Protein AF-A0A3D3QZA8-F1 (afdb_monomer)

Structure (mmCIF, N/CA/C/O backbone):
data_AF-A0A3D3QZA8-F1
#
_entry.id   AF-A0A3D3QZA8-F1
#
loop_
_atom_site.group_PDB
_atom_site.id
_atom_site.type_symbol
_atom_site.label_atom_id
_atom_site.label_alt_id
_atom_site.label_comp_id
_atom_site.label_asym_id
_atom_site.label_entity_id
_atom_site.label_seq_id
_atom_site.pdbx_PDB_ins_code
_atom_site.Cartn_x
_atom_site.Cartn_y
_atom_site.Cartn_z
_atom_site.occupancy
_atom_site.B_iso_or_equiv
_atom_site.auth_seq_id
_atom_site.auth_comp_id
_atom_site.auth_asym_id
_atom_site.auth_atom_id
_atom_site.pdbx_PDB_model_num
ATOM 1 N N . GLY A 1 1 ? -3.430 2.213 -14.754 1.00 43.16 1 GLY A N 1
ATOM 2 C CA . GLY A 1 1 ? -4.438 1.146 -14.690 1.00 43.16 1 GLY A CA 1
ATOM 3 C C . GLY A 1 1 ? -5.807 1.777 -14.697 1.00 43.16 1 GLY A C 1
ATOM 4 O O . GLY A 1 1 ? -6.003 2.793 -14.036 1.00 43.16 1 GLY A O 1
ATOM 5 N N . ASN A 1 2 ? -6.729 1.224 -15.477 1.00 38.91 2 ASN A N 1
ATOM 6 C CA . ASN A 1 2 ? -8.139 1.559 -15.337 1.00 38.91 2 ASN A CA 1
ATOM 7 C C . ASN A 1 2 ? -8.641 0.791 -14.113 1.00 38.91 2 ASN A C 1
ATOM 9 O O . ASN A 1 2 ? -8.827 -0.416 -14.206 1.00 38.91 2 ASN A O 1
ATOM 13 N N . ILE A 1 3 ? -8.894 1.465 -12.990 1.00 53.66 3 ILE A N 1
ATOM 14 C CA . ILE A 1 3 ? -9.693 0.882 -11.900 1.00 53.66 3 ILE A CA 1
ATOM 15 C C . ILE A 1 3 ? -11.168 0.841 -12.327 1.00 53.66 3 ILE A C 1
ATOM 17 O O . ILE A 1 3 ? -12.030 1.561 -11.834 1.00 53.66 3 ILE A O 1
ATOM 21 N N . GLY A 1 4 ? -11.455 0.037 -13.346 1.00 41.78 4 GLY A N 1
ATOM 22 C CA . GLY A 1 4 ? -12.808 -0.313 -13.725 1.00 41.78 4 GLY A CA 1
ATOM 23 C C . GLY A 1 4 ? -13.211 -1.527 -12.911 1.00 41.78 4 GLY A C 1
ATOM 24 O O . GLY A 1 4 ? -12.606 -2.581 -13.059 1.00 41.78 4 GLY A O 1
ATOM 25 N N . PHE A 1 5 ? -14.263 -1.375 -12.116 1.00 46.78 5 PHE A N 1
ATOM 26 C CA . PHE A 1 5 ? -15.061 -2.367 -11.378 1.00 46.78 5 PHE A CA 1
ATOM 27 C C . PHE A 1 5 ? -15.537 -3.601 -12.206 1.00 46.78 5 PHE A C 1
ATOM 29 O O . PHE A 1 5 ? -16.468 -4.303 -11.828 1.00 46.78 5 PHE A O 1
ATOM 36 N N . LEU A 1 6 ? -14.922 -3.872 -13.360 1.00 47.19 6 LEU A N 1
ATOM 37 C CA . LEU A 1 6 ? -15.252 -4.891 -14.347 1.00 47.19 6 LEU A CA 1
ATOM 38 C C . LEU A 1 6 ? -14.015 -5.710 -14.757 1.00 47.19 6 LEU A C 1
ATOM 40 O O . LEU A 1 6 ? -13.823 -5.887 -15.950 1.00 47.19 6 LEU A O 1
ATOM 44 N N . GLY A 1 7 ? -13.170 -6.161 -13.818 1.00 56.03 7 GLY A N 1
ATOM 45 C CA . GLY A 1 7 ? -12.212 -7.276 -14.005 1.00 56.03 7 GLY A CA 1
ATOM 46 C C . GLY A 1 7 ? -11.482 -7.362 -15.355 1.00 56.03 7 GLY A C 1
ATOM 47 O O . GLY A 1 7 ? -11.306 -8.457 -15.885 1.00 56.03 7 GLY A O 1
ATOM 48 N N . ASN A 1 8 ? -11.144 -6.220 -15.954 1.00 67.75 8 ASN A N 1
ATOM 49 C CA . ASN A 1 8 ? -10.494 -6.171 -17.252 1.00 67.75 8 ASN A CA 1
ATOM 50 C C . ASN A 1 8 ? -8.995 -6.126 -16.998 1.00 67.75 8 ASN A C 1
ATOM 52 O O . ASN A 1 8 ? -8.568 -5.355 -16.136 1.00 67.75 8 ASN A O 1
ATOM 56 N N . PRO A 1 9 ? -8.203 -6.888 -17.763 1.00 78.62 9 PRO A N 1
ATOM 57 C CA . PRO A 1 9 ? -6.770 -6.882 -17.569 1.00 78.62 9 PRO A CA 1
ATOM 58 C C . PRO A 1 9 ? -6.195 -5.496 -17.831 1.00 78.62 9 PRO A C 1
ATOM 60 O O . PRO A 1 9 ? -6.651 -4.772 -18.723 1.00 78.62 9 PRO A O 1
ATOM 63 N N . ASP A 1 10 ? -5.164 -5.144 -17.069 1.00 83.12 10 ASP A N 1
ATOM 64 C CA . ASP A 1 10 ? -4.445 -3.882 -17.229 1.00 83.12 10 ASP A CA 1
ATOM 65 C C . ASP A 1 10 ? -3.757 -3.794 -18.595 1.00 83.12 10 ASP A C 1
ATOM 67 O O . ASP A 1 10 ? -3.536 -2.700 -19.119 1.00 83.12 10 ASP A O 1
ATOM 71 N N . LEU A 1 11 ? -3.405 -4.952 -19.156 1.00 87.25 11 LEU A N 1
ATOM 72 C CA . LEU A 1 11 ? -2.545 -5.118 -20.318 1.00 87.25 11 LEU A CA 1
ATOM 73 C C 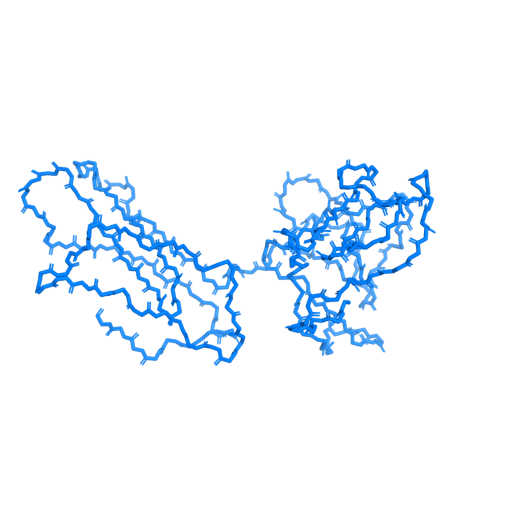. LEU A 1 11 ? -3.079 -6.224 -21.243 1.00 87.25 11 LEU A C 1
ATOM 75 O O . LEU A 1 11 ? -3.904 -7.049 -20.859 1.00 87.25 11 LEU A O 1
ATOM 79 N N . GLY A 1 12 ? -2.567 -6.285 -22.472 1.00 87.56 12 GLY A N 1
ATOM 80 C CA . GLY A 1 12 ? -2.856 -7.372 -23.406 1.00 87.56 12 GLY A CA 1
ATOM 81 C C . GLY A 1 12 ? -1.693 -7.621 -24.361 1.00 87.56 12 GLY A C 1
ATOM 82 O O . GLY A 1 12 ? -0.911 -6.714 -24.637 1.00 87.56 12 GLY A O 1
ATOM 83 N N . GLY A 1 13 ? -1.607 -8.843 -24.893 1.00 90.00 13 GLY A N 1
ATOM 84 C CA . GLY A 1 13 ? -0.574 -9.250 -25.849 1.00 90.00 13 GLY A CA 1
ATOM 85 C C . GLY A 1 13 ? 0.623 -9.964 -25.218 1.00 90.00 13 GLY A C 1
ATOM 86 O O . GLY A 1 13 ? 0.591 -10.362 -24.054 1.00 90.00 13 GLY A O 1
ATOM 87 N N . ASP A 1 14 ? 1.670 -10.139 -26.023 1.00 92.38 14 ASP A N 1
ATOM 88 C CA . ASP A 1 14 ? 2.874 -10.877 -25.644 1.00 92.38 14 ASP A CA 1
ATOM 89 C C . ASP A 1 14 ? 4.026 -9.919 -25.338 1.00 92.38 14 ASP A C 1
ATOM 91 O O . ASP A 1 14 ? 4.392 -9.069 -26.155 1.00 92.38 14 ASP A O 1
ATOM 95 N N . TYR A 1 15 ? 4.622 -10.093 -24.163 1.00 93.56 15 TYR A N 1
ATOM 96 C CA . TYR A 1 15 ? 5.793 -9.358 -23.703 1.00 93.56 15 TYR A CA 1
ATOM 97 C C . TYR A 1 15 ? 7.026 -10.268 -23.709 1.00 93.56 15 TYR A C 1
ATOM 99 O O . TYR A 1 15 ? 6.936 -11.493 -23.796 1.00 93.56 15 TYR A O 1
ATOM 107 N N . VAL A 1 16 ? 8.216 -9.675 -23.628 1.00 92.62 16 VAL A N 1
ATOM 108 C CA . VAL A 1 16 ? 9.477 -10.425 -23.647 1.00 92.62 16 VAL A CA 1
ATOM 109 C C . VAL A 1 16 ? 10.044 -10.488 -22.236 1.00 92.62 16 VAL A C 1
ATOM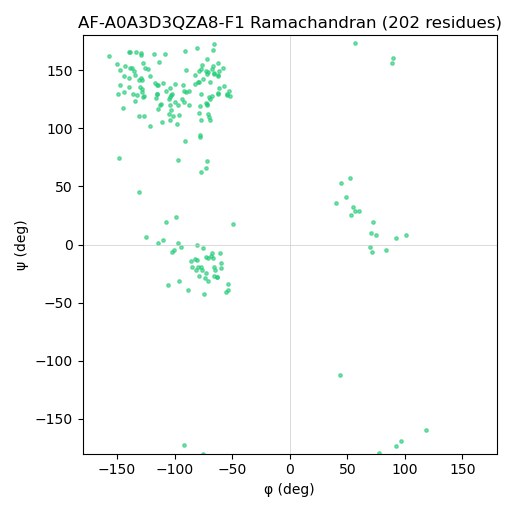 111 O O . VAL A 1 16 ? 10.606 -9.512 -21.747 1.00 92.62 16 VAL A O 1
ATOM 114 N N . THR A 1 17 ? 9.973 -11.665 -21.611 1.00 89.75 17 THR A N 1
ATOM 115 C CA . THR A 1 17 ? 10.407 -11.876 -20.217 1.00 89.75 17 THR A CA 1
ATOM 116 C C . THR A 1 17 ? 11.831 -11.409 -19.952 1.00 89.75 17 THR A C 1
ATOM 118 O O . THR A 1 17 ? 12.095 -10.810 -18.916 1.00 89.75 17 THR A O 1
ATOM 121 N N . LEU A 1 18 ? 12.748 -11.625 -20.901 1.00 90.00 18 LEU A N 1
ATOM 122 C CA . LEU A 1 18 ? 14.155 -11.247 -20.747 1.00 90.00 18 LEU A CA 1
ATOM 123 C C . LEU A 1 18 ? 14.372 -9.729 -20.637 1.00 90.00 18 LEU A C 1
ATOM 125 O O . LEU A 1 18 ? 15.405 -9.302 -20.135 1.00 90.00 18 LEU A O 1
ATOM 129 N N . THR A 1 19 ? 13.428 -8.922 -21.122 1.00 89.62 19 THR A N 1
ATOM 130 C CA . THR A 1 19 ? 13.521 -7.455 -21.130 1.00 89.62 19 THR A CA 1
ATOM 131 C C . THR A 1 19 ? 12.488 -6.780 -20.232 1.00 89.62 19 THR A C 1
ATOM 133 O O . THR A 1 19 ? 12.444 -5.555 -20.174 1.00 89.62 19 THR A O 1
ATOM 136 N N . SER A 1 20 ? 11.658 -7.558 -19.542 1.00 91.88 20 SER A N 1
ATOM 137 C CA . SER A 1 20 ? 10.647 -7.049 -18.624 1.00 91.88 20 SER A CA 1
ATOM 138 C C . SER A 1 20 ? 11.176 -7.066 -17.197 1.00 91.88 20 SER A C 1
ATOM 140 O O . SER A 1 20 ? 11.349 -8.140 -16.617 1.00 91.88 20 SER A O 1
ATOM 142 N N . PHE A 1 21 ? 11.406 -5.880 -16.638 1.00 93.69 21 PHE A N 1
ATOM 143 C CA . PHE A 1 21 ? 11.947 -5.679 -15.295 1.00 93.69 21 PHE A CA 1
ATOM 144 C C . PHE A 1 21 ? 11.066 -4.724 -14.498 1.00 93.69 21 PHE A C 1
ATOM 146 O O . PHE A 1 21 ? 10.591 -3.738 -15.064 1.00 93.69 21 PHE A O 1
ATOM 153 N N . ASN A 1 22 ? 10.889 -5.013 -13.206 1.00 95.31 22 ASN A N 1
ATOM 154 C CA . ASN A 1 22 ? 10.295 -4.103 -12.221 1.00 95.31 22 ASN A CA 1
ATOM 155 C C . ASN A 1 22 ? 8.964 -3.470 -12.674 1.00 95.31 22 ASN A C 1
ATOM 157 O O . ASN A 1 22 ? 8.722 -2.279 -12.487 1.00 95.31 22 ASN A O 1
ATOM 161 N N . ASN A 1 23 ? 8.105 -4.271 -13.313 1.00 94.88 23 ASN A N 1
ATOM 162 C CA . ASN A 1 23 ? 6.749 -3.865 -13.670 1.00 94.88 23 ASN A CA 1
ATOM 163 C C . ASN A 1 23 ? 5.807 -4.164 -12.506 1.00 94.88 23 ASN A C 1
ATOM 165 O O . ASN A 1 23 ? 5.804 -5.290 -12.017 1.00 94.88 23 ASN A O 1
ATOM 169 N N . LEU A 1 24 ? 4.973 -3.195 -12.131 1.00 95.75 24 LEU A N 1
ATOM 170 C CA . LEU A 1 24 ? 3.859 -3.390 -11.206 1.00 95.75 24 LEU A CA 1
ATOM 171 C C . LEU A 1 24 ? 2.549 -3.400 -11.998 1.00 95.75 24 LEU A C 1
ATOM 173 O O . LEU A 1 24 ? 2.162 -2.383 -12.578 1.00 95.75 24 LEU A O 1
ATOM 177 N N . VAL A 1 25 ? 1.890 -4.556 -12.046 1.00 94.25 25 VAL A N 1
ATOM 178 C CA . VAL A 1 25 ? 0.652 -4.778 -12.808 1.00 94.25 25 VAL A CA 1
ATOM 179 C C . VAL A 1 25 ? -0.397 -5.356 -11.871 1.00 94.25 25 VAL A C 1
ATOM 181 O O . VAL A 1 25 ? -0.134 -6.351 -11.197 1.00 94.25 25 VAL A O 1
ATOM 184 N N . GLY A 1 26 ? -1.577 -4.741 -11.826 1.00 92.25 26 GLY A N 1
ATOM 185 C CA . GLY A 1 26 ? -2.657 -5.164 -10.943 1.00 92.25 26 GLY A CA 1
ATOM 186 C C . GLY A 1 26 ? -3.336 -6.440 -11.420 1.00 92.25 26 GLY A C 1
ATOM 187 O O . GLY A 1 26 ? -3.569 -7.340 -10.617 1.00 92.25 26 GLY A O 1
ATOM 188 N N . ASP A 1 27 ? -3.591 -6.559 -12.723 1.00 91.50 27 ASP A N 1
ATOM 189 C CA . ASP A 1 27 ? -4.066 -7.793 -13.355 1.00 91.50 27 ASP A CA 1
ATOM 190 C C . ASP A 1 27 ? -3.482 -7.976 -14.762 1.00 91.50 27 ASP A C 1
ATOM 192 O O . ASP A 1 27 ? -3.746 -7.197 -15.681 1.00 91.50 27 ASP A O 1
ATOM 196 N N . ILE A 1 28 ? -2.709 -9.046 -14.950 1.00 91.75 28 ILE A N 1
ATOM 197 C CA . ILE A 1 28 ? -2.142 -9.421 -16.252 1.00 91.75 28 ILE A CA 1
ATOM 198 C C . ILE A 1 28 ? -3.182 -9.992 -17.240 1.00 91.75 28 ILE A C 1
ATOM 200 O O . ILE A 1 28 ? -2.975 -9.953 -18.456 1.00 91.75 28 ILE A O 1
ATOM 204 N N . GLY A 1 29 ? -4.288 -10.552 -16.742 1.00 90.81 29 GLY A N 1
ATOM 205 C CA . GLY A 1 29 ? -5.247 -11.370 -17.491 1.00 90.81 29 GLY A CA 1
ATOM 206 C C . GLY A 1 29 ? -4.601 -12.386 -18.428 1.00 90.81 29 GLY A C 1
ATOM 207 O O . GLY A 1 29 ? -4.014 -13.366 -17.985 1.00 90.81 29 GLY A O 1
ATOM 208 N N . ALA A 1 30 ? -4.770 -12.178 -19.737 1.00 90.12 30 ALA A N 1
ATOM 209 C CA . ALA A 1 30 ? -4.282 -13.089 -20.775 1.00 90.12 30 ALA A CA 1
ATOM 210 C C . ALA A 1 30 ? -2.931 -12.674 -21.382 1.00 90.12 30 ALA A C 1
ATOM 212 O O . ALA A 1 30 ? -2.464 -13.337 -22.311 1.00 90.12 30 ALA A O 1
ATOM 213 N N . ALA A 1 31 ? -2.324 -11.577 -20.918 1.00 92.56 31 ALA A N 1
ATOM 214 C CA . ALA A 1 31 ? -1.007 -11.184 -21.397 1.00 92.56 31 ALA A CA 1
ATOM 215 C C . ALA A 1 31 ? 0.058 -12.211 -20.980 1.00 92.56 31 ALA A C 1
ATOM 217 O O . ALA A 1 31 ? -0.036 -12.841 -19.926 1.00 92.56 31 ALA A O 1
ATOM 218 N N . THR A 1 32 ? 1.081 -12.388 -21.815 1.00 91.75 32 THR A N 1
ATOM 219 C CA . THR A 1 32 ? 2.168 -13.344 -21.561 1.00 91.75 32 THR A CA 1
ATOM 220 C C . THR A 1 32 ? 3.515 -12.644 -21.441 1.00 91.75 32 THR A C 1
ATOM 222 O O . THR A 1 32 ? 3.669 -11.485 -21.815 1.00 91.75 32 THR A O 1
ATOM 225 N N . GLY A 1 33 ? 4.515 -13.338 -20.900 1.00 91.62 33 GLY A N 1
ATOM 226 C CA . GLY A 1 33 ? 5.890 -12.837 -20.852 1.00 91.62 33 GLY A CA 1
ATOM 227 C C . GLY A 1 33 ? 6.217 -11.908 -19.681 1.00 91.62 33 GLY A C 1
ATOM 228 O O . GLY A 1 33 ? 7.389 -11.598 -19.482 1.00 91.62 33 GLY A O 1
ATOM 229 N N . LEU A 1 34 ? 5.233 -11.540 -18.862 1.00 94.06 34 LEU A N 1
ATOM 230 C CA . LEU A 1 34 ? 5.424 -10.969 -17.529 1.00 94.06 34 LEU A CA 1
ATOM 231 C C . LEU A 1 34 ? 5.143 -12.068 -16.502 1.00 94.06 34 LEU A C 1
ATOM 233 O O . LEU A 1 34 ? 4.131 -12.759 -16.589 1.00 94.06 34 LEU A O 1
ATOM 237 N N . THR A 1 35 ? 6.056 -12.287 -15.563 1.00 93.31 35 THR A N 1
ATOM 238 C CA . THR A 1 35 ? 5.913 -13.334 -14.545 1.00 93.31 35 THR A CA 1
ATOM 239 C C . THR A 1 35 ? 6.233 -12.743 -13.189 1.00 93.31 35 THR A C 1
ATOM 241 O O 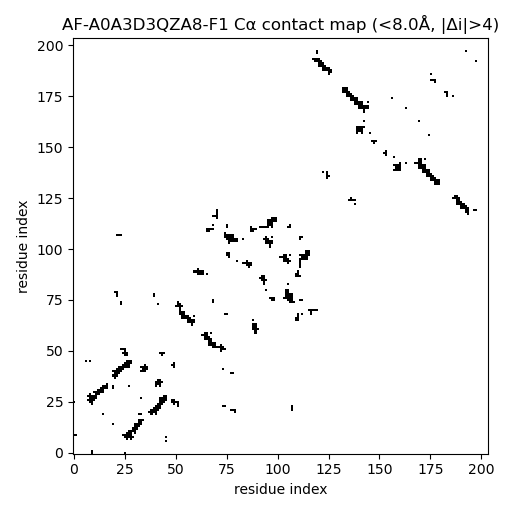. THR A 1 35 ? 7.279 -12.114 -13.033 1.00 93.31 35 THR A O 1
ATOM 244 N N . ASP A 1 36 ? 5.329 -12.947 -12.236 1.00 95.12 36 ASP A N 1
ATOM 245 C CA . ASP A 1 36 ? 5.490 -12.480 -10.863 1.00 95.12 36 ASP A CA 1
ATOM 246 C C . ASP A 1 36 ? 6.779 -13.026 -10.227 1.00 95.12 36 ASP A C 1
ATOM 248 O O . ASP A 1 36 ? 7.147 -14.187 -10.434 1.00 95.12 36 ASP A O 1
ATOM 252 N N . GLY A 1 37 ? 7.509 -12.168 -9.514 1.00 94.50 37 GLY A N 1
ATOM 253 C CA . GLY A 1 37 ? 8.783 -12.490 -8.864 1.00 94.50 37 GLY A CA 1
ATOM 254 C C . GLY A 1 37 ? 9.977 -12.685 -9.810 1.00 94.50 37 GLY A C 1
ATOM 255 O O . GLY A 1 37 ? 11.116 -12.802 -9.354 1.00 94.50 37 GLY A O 1
ATOM 256 N N . VAL A 1 38 ? 9.772 -12.691 -11.129 1.00 95.31 38 VAL A N 1
ATOM 257 C CA . VAL A 1 38 ? 10.861 -12.758 -12.112 1.00 95.31 38 VAL A CA 1
ATOM 258 C C . VAL A 1 38 ? 11.299 -11.342 -12.456 1.00 95.31 38 VAL A C 1
ATOM 260 O O . VAL A 1 38 ? 10.460 -10.510 -12.786 1.00 95.31 38 VAL A O 1
ATOM 263 N N . ASN A 1 39 ? 12.608 -11.061 -12.430 1.00 94.06 39 ASN A N 1
ATOM 264 C CA . ASN A 1 39 ? 13.172 -9.754 -12.806 1.00 94.06 39 ASN A CA 1
ATOM 265 C C . ASN A 1 39 ? 12.605 -8.563 -12.000 1.00 94.06 39 ASN A C 1
ATOM 267 O O . ASN A 1 39 ? 12.509 -7.450 -12.514 1.00 94.06 39 ASN A O 1
ATOM 271 N N . GLY A 1 40 ? 12.187 -8.803 -10.753 1.00 93.94 40 GLY A N 1
ATOM 272 C CA . GLY A 1 40 ? 11.562 -7.782 -9.907 1.00 93.94 40 GLY A CA 1
ATOM 273 C C . GLY A 1 40 ? 10.151 -7.378 -10.344 1.00 93.94 40 GLY A C 1
ATOM 274 O O . GLY A 1 40 ? 9.627 -6.395 -9.841 1.00 93.94 40 GLY A O 1
ATOM 275 N N . ASN A 1 41 ? 9.532 -8.095 -11.288 1.00 96.31 41 ASN A N 1
ATOM 276 C CA . ASN A 1 41 ? 8.141 -7.849 -11.653 1.00 96.31 41 ASN A CA 1
ATOM 277 C C . ASN A 1 41 ? 7.205 -8.265 -10.511 1.00 96.31 41 ASN A C 1
ATOM 279 O O . ASN A 1 41 ? 7.397 -9.317 -9.902 1.00 96.31 41 ASN A O 1
ATOM 283 N N . ILE A 1 42 ? 6.177 -7.455 -10.291 1.00 97.00 42 ILE A N 1
ATOM 284 C CA . ILE A 1 42 ? 5.132 -7.626 -9.286 1.00 97.00 42 ILE A CA 1
ATOM 285 C C . ILE A 1 42 ? 3.809 -7.682 -10.047 1.00 97.00 42 ILE A C 1
ATOM 287 O O . ILE A 1 42 ? 3.326 -6.666 -10.556 1.00 97.00 42 ILE A O 1
ATOM 291 N N . ILE A 1 43 ? 3.271 -8.886 -10.218 1.00 95.56 43 ILE A N 1
ATOM 292 C CA . ILE A 1 43 ? 2.222 -9.160 -11.203 1.00 95.56 43 ILE A CA 1
ATOM 293 C C . ILE A 1 43 ? 1.030 -9.838 -10.533 1.00 95.56 43 ILE A C 1
ATOM 295 O O . ILE A 1 43 ? 1.087 -11.009 -10.162 1.00 95.56 43 ILE A O 1
ATOM 299 N N . GLY A 1 44 ? -0.077 -9.106 -10.441 1.00 93.19 44 GLY A N 1
ATOM 300 C CA . GLY A 1 44 ? -1.357 -9.642 -10.008 1.00 93.19 44 GLY A CA 1
ATOM 301 C C . GLY A 1 44 ? -2.096 -10.388 -11.118 1.00 93.19 44 GLY A C 1
ATOM 302 O O . GLY A 1 44 ? -1.742 -10.353 -12.302 1.00 93.19 44 GLY A O 1
ATOM 303 N N . THR A 1 45 ? -3.155 -11.083 -10.719 1.00 91.38 45 THR A N 1
ATOM 304 C CA . THR A 1 45 ? -4.019 -11.863 -11.615 1.00 91.38 45 THR A CA 1
ATOM 305 C C . THR A 1 45 ? -5.481 -11.578 -11.316 1.00 91.38 45 THR A C 1
ATOM 307 O O . THR A 1 45 ? -5.807 -11.120 -10.229 1.00 91.38 45 THR A O 1
ATOM 310 N N . LEU A 1 46 ? -6.389 -11.971 -12.205 1.00 87.38 46 LEU A N 1
ATOM 311 C CA . LEU A 1 46 ? -7.826 -11.860 -11.945 1.00 87.38 46 LEU A CA 1
ATOM 312 C C . LEU A 1 46 ? -8.273 -12.514 -10.620 1.00 87.38 46 LEU A C 1
ATOM 314 O O . LEU A 1 46 ? -9.203 -12.034 -9.978 1.00 87.38 46 LEU A O 1
ATOM 318 N N . ALA A 1 47 ? -7.633 -13.615 -10.208 1.00 88.69 47 ALA A N 1
ATOM 319 C CA . ALA A 1 47 ? -7.965 -14.315 -8.963 1.00 88.69 47 ALA A CA 1
ATOM 320 C C . ALA A 1 47 ? -7.341 -13.670 -7.712 1.00 88.69 47 ALA A C 1
ATOM 322 O O . ALA A 1 47 ? -7.819 -13.899 -6.604 1.00 88.69 47 ALA A O 1
ATOM 323 N N . ALA A 1 48 ? -6.271 -12.898 -7.891 1.00 88.69 48 ALA A N 1
ATOM 324 C CA . ALA A 1 48 ? -5.538 -12.212 -6.837 1.00 88.69 48 ALA A CA 1
ATOM 325 C C . ALA A 1 48 ? -4.959 -10.908 -7.413 1.00 88.69 48 ALA A C 1
ATOM 327 O O . ALA A 1 48 ? -3.770 -10.865 -7.756 1.00 88.69 48 ALA A O 1
ATOM 328 N N . PRO A 1 49 ? -5.804 -9.885 -7.631 1.00 88.75 49 PRO A N 1
ATOM 329 C CA . PRO A 1 49 ? -5.350 -8.636 -8.214 1.00 88.75 49 PRO A CA 1
ATOM 330 C C . PRO A 1 49 ? -4.496 -7.871 -7.205 1.00 88.75 49 PRO A C 1
ATOM 332 O O . PRO A 1 49 ? -4.725 -7.939 -5.997 1.00 88.75 49 PRO A O 1
ATOM 335 N N . ILE A 1 50 ? -3.522 -7.121 -7.707 1.00 89.19 50 ILE A N 1
ATOM 336 C CA . ILE A 1 50 ? -2.683 -6.249 -6.888 1.00 89.19 50 ILE A CA 1
ATOM 337 C C . ILE A 1 50 ? -3.197 -4.814 -7.001 1.00 89.19 50 ILE A C 1
ATOM 339 O O . ILE A 1 50 ? -3.240 -4.239 -8.086 1.00 89.19 50 ILE A O 1
ATOM 343 N N . ASP A 1 51 ? -3.546 -4.206 -5.870 1.00 86.38 51 ASP A N 1
ATOM 344 C CA . ASP A 1 51 ? -3.702 -2.756 -5.803 1.00 86.38 51 ASP A CA 1
ATOM 345 C C . ASP A 1 51 ? -2.304 -2.117 -5.719 1.00 86.38 51 ASP A C 1
ATOM 347 O O . ASP A 1 51 ? -1.570 -2.383 -4.759 1.00 86.38 51 ASP A O 1
ATOM 351 N N . PRO A 1 52 ? -1.899 -1.271 -6.686 1.00 89.50 52 PRO A N 1
ATOM 352 C CA . PRO A 1 52 ? -0.631 -0.558 -6.602 1.00 89.50 52 PRO A CA 1
ATOM 353 C C . PRO A 1 52 ? -0.610 0.495 -5.478 1.00 89.50 52 PRO A C 1
ATOM 355 O O . PRO A 1 52 ? 0.450 1.061 -5.209 1.00 89.50 52 PRO A O 1
ATOM 358 N N . LYS A 1 53 ? -1.747 0.755 -4.811 1.00 87.75 53 LYS A N 1
ATOM 359 C CA . LYS A 1 53 ? -1.919 1.705 -3.701 1.00 87.75 53 LYS A CA 1
ATOM 360 C C . LYS A 1 53 ? -1.392 3.084 -4.069 1.00 87.75 53 LYS A C 1
ATOM 362 O O . LYS A 1 53 ? -0.499 3.642 -3.432 1.00 87.75 53 LYS A O 1
ATOM 367 N N . LEU A 1 54 ? -1.951 3.610 -5.151 1.00 88.38 54 LEU A N 1
ATOM 368 C CA . LEU A 1 54 ? -1.648 4.934 -5.667 1.00 88.38 54 LEU A CA 1
ATOM 369 C C . LEU A 1 54 ? -2.726 5.924 -5.228 1.00 88.38 54 LEU A C 1
ATOM 371 O O . LEU A 1 54 ? -3.918 5.625 -5.287 1.00 88.38 54 LEU A O 1
ATOM 375 N N . GLY A 1 55 ? -2.312 7.124 -4.833 1.00 83.25 55 GLY A N 1
ATOM 376 C CA . GLY A 1 55 ? -3.224 8.238 -4.607 1.00 83.25 55 GLY A CA 1
ATOM 377 C C . GLY A 1 55 ? -3.871 8.705 -5.911 1.00 83.25 55 GLY A C 1
ATOM 378 O O . GLY A 1 55 ? -3.430 8.364 -7.011 1.00 83.25 55 GLY A O 1
ATOM 379 N N . ILE A 1 56 ? -4.912 9.528 -5.807 1.00 82.94 56 ILE A N 1
ATOM 380 C CA . ILE A 1 56 ? -5.545 10.154 -6.974 1.00 82.94 56 ILE A CA 1
ATOM 381 C C . ILE A 1 56 ? -4.570 11.072 -7.735 1.00 82.94 56 ILE A C 1
ATOM 383 O O . ILE A 1 56 ? -3.593 11.573 -7.178 1.00 82.94 56 ILE A O 1
ATOM 387 N N . LEU A 1 57 ? -4.841 11.302 -9.025 1.00 87.50 57 LEU A N 1
ATOM 388 C CA . LEU A 1 57 ? -4.010 12.160 -9.872 1.00 87.50 57 LEU A CA 1
ATOM 389 C C . LEU A 1 57 ? -4.149 13.631 -9.449 1.00 87.50 57 LEU A C 1
ATOM 391 O O . LEU A 1 57 ? -5.164 14.278 -9.734 1.00 87.50 57 LEU A O 1
ATOM 395 N N . LEU A 1 58 ? -3.112 14.177 -8.821 1.00 86.69 58 LEU A N 1
ATOM 396 C CA . LEU A 1 58 ? -3.108 15.523 -8.248 1.00 86.69 58 LEU A CA 1
ATOM 397 C C . LEU A 1 58 ? -1.906 16.342 -8.709 1.00 86.69 58 LEU A C 1
ATOM 399 O O . LEU A 1 58 ? -0.943 15.825 -9.271 1.00 86.69 58 LEU A O 1
ATOM 403 N N . ASP A 1 59 ? -1.994 17.651 -8.490 1.00 90.06 59 ASP A N 1
ATOM 404 C CA . ASP A 1 59 ? -0.837 18.536 -8.583 1.00 90.06 59 ASP A CA 1
ATOM 405 C C . ASP A 1 59 ? -0.004 18.385 -7.302 1.00 90.06 59 ASP A C 1
ATOM 407 O O . ASP A 1 59 ? -0.288 19.021 -6.289 1.00 90.06 59 ASP A O 1
ATOM 411 N N . ASN A 1 60 ? 0.975 17.479 -7.337 1.00 86.00 60 ASN A N 1
ATOM 412 C CA . ASN A 1 60 ? 1.883 17.203 -6.220 1.00 86.00 60 ASN A CA 1
ATOM 413 C C . ASN A 1 60 ? 3.228 17.932 -6.388 1.00 86.00 60 ASN A C 1
ATOM 415 O O . ASN A 1 60 ? 4.242 17.484 -5.854 1.00 86.00 60 ASN A O 1
ATOM 419 N N . GLY A 1 61 ? 3.248 19.020 -7.163 1.00 86.38 61 GLY A N 1
ATOM 420 C CA . GLY A 1 61 ? 4.470 19.686 -7.599 1.00 86.38 61 GLY A CA 1
ATOM 421 C C . GLY A 1 61 ? 5.011 19.130 -8.920 1.00 86.38 61 GLY A C 1
ATOM 422 O O . GLY A 1 61 ? 4.671 18.029 -9.348 1.00 86.38 61 GLY A O 1
ATOM 423 N N . GLY A 1 62 ? 5.853 19.921 -9.587 1.00 91.69 62 GLY A N 1
ATOM 424 C CA . GLY A 1 62 ? 6.418 19.588 -10.895 1.00 91.69 62 GLY A CA 1
ATOM 425 C C . GLY A 1 62 ? 5.611 20.103 -12.098 1.00 91.69 62 GLY A C 1
ATOM 426 O O . GLY A 1 62 ? 4.667 20.877 -11.955 1.00 91.69 62 GLY A O 1
ATOM 427 N N . PRO A 1 63 ? 6.005 19.716 -13.325 1.00 95.12 63 PRO A N 1
ATOM 428 C CA . PRO A 1 63 ? 5.401 20.196 -14.566 1.00 95.12 63 PRO A CA 1
ATOM 429 C C . PRO A 1 63 ? 4.110 19.452 -14.955 1.00 95.12 63 PRO A C 1
ATOM 431 O O . PRO A 1 63 ? 3.405 19.897 -15.863 1.00 95.12 63 PRO A O 1
ATOM 434 N N . THR A 1 64 ? 3.803 18.317 -14.317 1.00 94.81 64 THR A N 1
ATOM 435 C CA . THR A 1 64 ? 2.623 17.485 -14.598 1.00 94.81 64 THR A CA 1
ATOM 436 C C . THR A 1 64 ? 2.056 16.889 -13.316 1.00 94.81 64 THR A C 1
ATOM 438 O O . THR A 1 64 ? 2.794 16.640 -12.369 1.00 94.81 64 THR A O 1
ATOM 441 N N . LYS A 1 65 ? 0.752 16.589 -13.312 1.00 93.50 65 LYS A N 1
ATOM 442 C CA . LYS A 1 65 ? 0.119 15.858 -12.208 1.00 93.50 65 LYS A CA 1
ATOM 443 C C . LYS A 1 65 ? 0.712 14.455 -12.056 1.00 93.50 65 LYS A C 1
ATOM 445 O O . LYS A 1 65 ? 1.004 13.811 -13.063 1.00 93.50 65 LYS A O 1
ATOM 450 N N . THR A 1 66 ? 0.798 13.970 -10.822 1.00 94.62 66 THR A N 1
ATOM 451 C CA . THR A 1 66 ? 1.319 12.638 -10.480 1.00 94.62 66 THR A CA 1
ATOM 452 C C . THR A 1 66 ? 0.364 11.872 -9.568 1.00 94.62 66 THR A C 1
ATOM 454 O O . THR A 1 66 ? -0.542 12.445 -8.959 1.00 94.62 66 THR A O 1
ATOM 457 N N . HIS A 1 67 ? 0.573 10.560 -9.484 1.00 90.50 67 HIS A N 1
ATOM 458 C CA . HIS A 1 67 ? -0.009 9.708 -8.455 1.00 90.50 67 HIS A CA 1
ATOM 459 C C . HIS A 1 67 ? 1.025 9.513 -7.341 1.00 90.50 67 HIS A C 1
ATOM 461 O O . HIS A 1 67 ? 2.109 9.000 -7.613 1.00 90.50 67 HIS A O 1
ATOM 467 N N . SER A 1 68 ? 0.709 9.923 -6.112 1.00 90.62 68 SER A N 1
ATOM 468 C CA . SER A 1 68 ? 1.574 9.661 -4.951 1.00 90.62 68 SER A CA 1
ATOM 469 C C . SER A 1 68 ? 1.510 8.187 -4.548 1.00 90.62 68 SER A C 1
ATOM 471 O O . SER A 1 68 ? 0.460 7.560 -4.694 1.00 90.62 68 SER A O 1
ATOM 473 N N . LEU A 1 69 ? 2.597 7.644 -3.999 1.00 92.19 69 LEU A N 1
ATOM 474 C CA . LEU A 1 69 ? 2.587 6.310 -3.394 1.00 92.19 69 LEU A CA 1
ATOM 475 C C . LEU A 1 69 ? 1.924 6.378 -2.014 1.00 92.19 69 LEU A C 1
ATOM 477 O O . LEU A 1 69 ? 2.262 7.240 -1.201 1.00 92.19 69 LEU A O 1
ATOM 481 N N . LEU A 1 70 ? 0.952 5.503 -1.759 1.00 87.31 70 LEU A N 1
ATOM 482 C CA . LEU A 1 70 ? 0.296 5.391 -0.456 1.00 87.31 70 LEU A CA 1
ATOM 483 C C . LEU A 1 70 ? 1.017 4.372 0.431 1.00 87.31 70 LEU A C 1
ATOM 485 O O . LEU A 1 70 ? 1.827 3.566 -0.029 1.00 87.31 70 LEU A O 1
ATOM 489 N N . PHE A 1 71 ? 0.686 4.395 1.724 1.00 85.38 71 PHE A N 1
ATOM 490 C CA . PHE A 1 71 ? 1.263 3.488 2.711 1.00 85.38 71 PHE A CA 1
ATOM 491 C C . PHE A 1 71 ? 1.099 2.018 2.295 1.00 85.38 71 PHE A C 1
ATOM 493 O O . PHE A 1 71 ? -0.000 1.557 1.975 1.00 85.38 71 PHE A O 1
ATOM 500 N N . GLY A 1 72 ? 2.208 1.275 2.320 1.00 87.12 72 GLY A N 1
ATOM 501 C CA . GLY A 1 72 ? 2.252 -0.140 1.959 1.00 87.12 72 GLY A CA 1
ATOM 502 C C . GLY A 1 72 ? 2.099 -0.426 0.463 1.00 87.12 72 GLY A C 1
ATOM 503 O O . GLY A 1 72 ? 1.713 -1.549 0.123 1.00 87.12 72 GLY A O 1
ATOM 504 N N . SER A 1 73 ? 2.327 0.562 -0.412 1.00 93.12 73 SER A N 1
ATOM 505 C CA . SER A 1 73 ? 2.453 0.350 -1.858 1.00 93.12 73 SER A CA 1
ATOM 506 C C . SER A 1 73 ? 3.641 -0.557 -2.173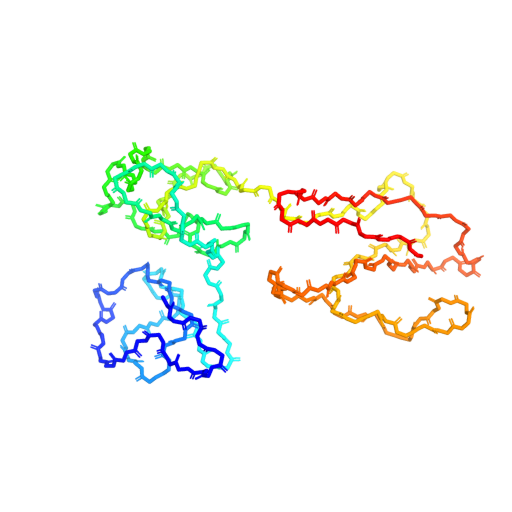 1.00 93.12 73 SER A C 1
ATOM 508 O O . SER A 1 73 ? 4.738 -0.355 -1.666 1.00 93.12 73 SER A O 1
ATOM 510 N N . GLN A 1 74 ? 3.424 -1.533 -3.056 1.00 94.62 74 GLN A N 1
ATOM 511 C CA . GLN A 1 74 ? 4.480 -2.420 -3.557 1.00 94.62 74 GLN A CA 1
ATOM 512 C C . GLN A 1 74 ? 5.406 -1.739 -4.579 1.00 94.62 74 GLN A C 1
ATOM 514 O O . GLN A 1 74 ? 6.339 -2.363 -5.066 1.00 94.62 74 GLN A O 1
ATOM 519 N N . ALA A 1 75 ? 5.138 -0.480 -4.941 1.00 96.56 75 ALA A N 1
ATOM 520 C CA . ALA A 1 75 ? 6.025 0.303 -5.793 1.00 96.56 75 ALA A CA 1
ATOM 521 C C . ALA A 1 75 ? 7.223 0.891 -5.030 1.00 96.56 75 ALA A C 1
ATOM 523 O O . ALA A 1 75 ? 8.196 1.268 -5.683 1.00 96.56 75 ALA A O 1
ATOM 524 N N . ILE A 1 76 ? 7.130 0.975 -3.696 1.00 96.00 76 ILE A N 1
ATOM 525 C CA . ILE A 1 76 ? 8.151 1.572 -2.828 1.00 96.00 76 ILE A CA 1
ATOM 526 C C . ILE A 1 76 ? 9.409 0.696 -2.845 1.00 96.00 76 ILE A C 1
ATOM 528 O O . ILE A 1 76 ? 9.298 -0.516 -2.653 1.00 96.00 76 ILE A O 1
ATOM 532 N N . ASP A 1 77 ? 10.571 1.295 -3.112 1.00 96.06 77 ASP A N 1
ATOM 533 C CA . ASP A 1 77 ? 11.894 0.650 -3.155 1.00 96.06 77 ASP A CA 1
ATOM 534 C C . ASP A 1 77 ? 11.964 -0.592 -4.077 1.00 96.06 77 ASP A C 1
ATOM 536 O O . ASP A 1 77 ? 12.793 -1.490 -3.909 1.00 96.06 77 ASP A O 1
ATOM 540 N N . ALA A 1 78 ? 11.090 -0.665 -5.086 1.00 96.12 78 ALA A N 1
ATOM 541 C CA . ALA A 1 78 ? 10.898 -1.862 -5.912 1.00 96.12 78 ALA A CA 1
ATOM 542 C C . ALA A 1 78 ? 11.410 -1.727 -7.355 1.00 96.12 78 ALA A C 1
ATOM 544 O O . ALA A 1 78 ? 11.199 -2.620 -8.179 1.00 96.12 78 ALA A O 1
ATOM 545 N N . GLY A 1 79 ? 12.044 -0.613 -7.707 1.00 95.56 79 GLY A N 1
ATOM 546 C CA . GLY A 1 79 ? 12.522 -0.313 -9.052 1.00 95.56 79 GLY A CA 1
ATOM 547 C C . GLY A 1 79 ? 13.966 -0.748 -9.331 1.00 95.56 79 GLY A C 1
ATOM 548 O O . GLY A 1 79 ? 14.621 -1.436 -8.550 1.00 95.56 79 GLY A O 1
ATOM 549 N N . LEU A 1 80 ? 14.476 -0.351 -10.504 1.00 93.94 80 LEU A N 1
ATOM 550 C CA . LEU A 1 80 ? 15.836 -0.662 -10.953 1.00 93.94 80 LEU A CA 1
ATOM 551 C C . LEU A 1 80 ? 16.720 0.593 -10.977 1.00 93.94 80 LEU A C 1
ATOM 553 O O . LEU A 1 80 ? 16.663 1.388 -11.917 1.00 93.94 80 LEU A O 1
ATOM 557 N N . ASN A 1 81 ? 17.624 0.711 -10.001 1.00 93.88 81 ASN A N 1
ATOM 558 C CA . ASN A 1 81 ? 18.505 1.880 -9.842 1.00 93.88 81 ASN A CA 1
ATOM 559 C C . ASN A 1 81 ? 19.332 2.204 -11.097 1.00 93.88 81 ASN A C 1
ATOM 561 O O . ASN A 1 81 ? 19.497 3.364 -11.462 1.00 93.88 81 ASN A O 1
ATOM 565 N N . GLY A 1 82 ? 19.856 1.182 -11.782 1.00 89.62 82 GLY A N 1
ATOM 566 C CA . GLY A 1 82 ? 20.831 1.357 -12.866 1.00 89.62 82 GLY A CA 1
ATOM 567 C C . GLY A 1 82 ? 20.307 2.048 -14.131 1.00 89.62 82 GLY A C 1
ATOM 568 O O . GLY A 1 82 ? 21.102 2.395 -14.999 1.00 89.62 82 GLY A O 1
ATOM 569 N N . SER A 1 83 ? 18.992 2.223 -14.275 1.00 82.94 83 SER A N 1
ATOM 570 C CA . SER A 1 83 ? 18.365 2.887 -15.433 1.00 82.94 83 SER A CA 1
ATOM 571 C C . SER A 1 83 ? 17.463 4.055 -15.041 1.00 82.94 83 SER A C 1
ATOM 573 O O . SER A 1 83 ? 16.783 4.621 -15.897 1.00 82.94 83 SER A O 1
ATOM 575 N N . ALA A 1 84 ? 17.454 4.421 -13.761 1.00 92.06 84 ALA A N 1
ATOM 576 C CA . ALA A 1 84 ? 16.600 5.480 -13.271 1.00 92.06 84 ALA A CA 1
ATOM 577 C C . ALA A 1 84 ? 17.186 6.868 -13.573 1.00 92.06 84 ALA A C 1
ATOM 579 O O . ALA A 1 84 ? 18.398 7.078 -13.444 1.00 92.06 84 ALA A O 1
ATOM 580 N N . PRO A 1 85 ? 16.346 7.842 -13.957 1.00 94.25 85 PRO A N 1
ATOM 581 C CA . PRO A 1 85 ? 16.730 9.245 -13.941 1.00 94.25 85 PRO A CA 1
ATOM 582 C C . PRO A 1 85 ? 17.151 9.691 -12.528 1.00 94.25 85 PRO A C 1
ATOM 584 O O . PRO A 1 85 ? 1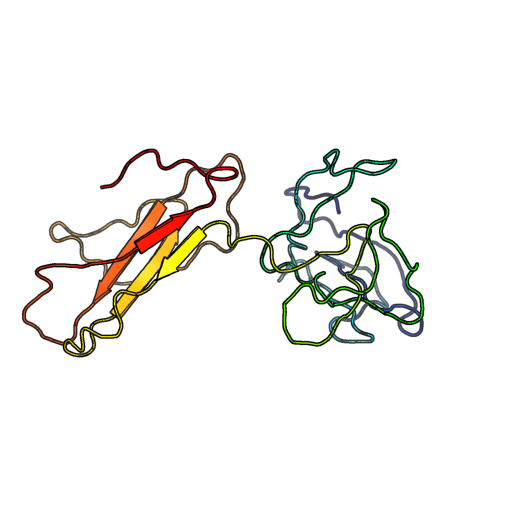6.641 9.157 -11.545 1.00 94.25 85 PRO A O 1
ATOM 587 N N . PRO A 1 86 ? 18.032 10.701 -12.404 1.00 96.38 86 PRO A N 1
ATOM 588 C CA . PRO A 1 86 ? 18.508 11.180 -11.102 1.00 96.38 86 PRO A CA 1
ATOM 589 C C . PRO A 1 86 ? 17.445 11.940 -10.294 1.00 96.38 86 PRO A C 1
ATOM 591 O O . PRO A 1 86 ? 17.683 12.256 -9.130 1.00 96.38 86 PRO A O 1
ATOM 594 N N . VAL A 1 87 ? 16.316 12.284 -10.920 1.00 96.94 87 VAL A N 1
ATOM 595 C CA . VAL A 1 87 ? 15.189 12.965 -10.282 1.00 96.94 87 VAL A CA 1
ATOM 596 C C . VAL A 1 87 ? 13.862 12.381 -10.753 1.00 96.94 87 VAL A C 1
ATOM 598 O O . VAL A 1 87 ? 13.760 11.883 -11.878 1.00 96.94 87 VAL A O 1
ATOM 601 N N . ASP A 1 88 ? 12.848 12.460 -9.900 1.00 96.56 88 ASP A N 1
ATOM 602 C CA . ASP A 1 88 ? 11.477 12.085 -10.214 1.00 96.56 88 ASP A CA 1
ATOM 603 C C . ASP A 1 88 ? 10.771 13.126 -11.105 1.00 96.56 88 ASP A C 1
ATOM 605 O O . ASP A 1 88 ? 11.347 14.145 -11.497 1.00 96.56 88 ASP A O 1
ATOM 609 N N . GLN A 1 89 ? 9.504 12.886 -11.457 1.00 95.88 89 GLN A N 1
ATOM 610 C CA . GLN A 1 89 ? 8.752 13.804 -12.316 1.00 95.88 89 GLN A CA 1
ATOM 611 C C . GLN A 1 89 ? 8.484 15.172 -11.659 1.00 95.88 89 GLN A C 1
ATOM 613 O O . GLN A 1 89 ? 8.218 16.137 -12.374 1.00 95.88 89 GLN A O 1
ATOM 618 N N . ARG A 1 90 ? 8.573 15.279 -10.329 1.00 95.94 90 ARG A N 1
ATOM 619 C CA . ARG A 1 90 ? 8.435 16.529 -9.566 1.00 95.94 90 ARG A CA 1
ATOM 620 C C . ARG A 1 90 ? 9.756 17.299 -9.479 1.00 95.94 90 ARG A C 1
ATOM 622 O O . ARG A 1 90 ? 9.735 18.515 -9.292 1.00 95.94 90 ARG A O 1
ATOM 629 N N . GLY A 1 91 ? 10.878 16.616 -9.710 1.00 95.44 91 GLY A N 1
ATOM 630 C CA . GLY A 1 91 ? 12.236 17.146 -9.604 1.00 95.44 91 GLY A CA 1
ATOM 631 C C . GLY A 1 91 ? 12.952 16.748 -8.311 1.00 95.44 91 GLY A C 1
ATOM 632 O O . GLY A 1 91 ? 14.050 17.251 -8.067 1.00 95.44 91 GLY A O 1
ATOM 633 N N . ASP A 1 92 ? 12.362 15.857 -7.513 1.00 95.44 92 ASP A N 1
ATOM 634 C CA . ASP A 1 92 ? 12.947 15.353 -6.270 1.00 95.44 92 ASP A CA 1
ATOM 635 C C . ASP A 1 92 ? 14.009 14.287 -6.570 1.00 95.44 92 ASP A C 1
ATOM 637 O O . ASP A 1 92 ? 13.931 13.601 -7.587 1.00 95.44 92 ASP A O 1
ATOM 641 N N . VAL A 1 93 ? 15.033 14.164 -5.723 1.00 96.19 93 VAL A N 1
ATOM 642 C CA . VAL A 1 93 ? 16.194 13.289 -5.979 1.00 96.19 93 VAL A CA 1
ATOM 643 C C . VAL A 1 93 ? 15.827 11.800 -5.951 1.00 96.19 93 VAL A C 1
ATOM 645 O O . VAL A 1 93 ? 14.919 11.402 -5.231 1.00 96.19 93 VAL A O 1
ATOM 648 N N . ARG A 1 94 ? 16.567 10.977 -6.707 1.00 95.56 94 ARG A N 1
ATOM 649 C CA . ARG A 1 94 ? 16.490 9.506 -6.689 1.00 95.56 94 ARG A CA 1
ATOM 650 C C . ARG A 1 94 ? 17.878 8.836 -6.676 1.00 95.56 94 ARG A C 1
ATOM 652 O O . ARG A 1 94 ? 18.790 9.370 -7.319 1.00 95.56 94 ARG A O 1
ATOM 659 N N . PRO A 1 95 ? 18.045 7.642 -6.067 1.00 96.31 95 PRO A N 1
ATOM 660 C CA . PRO A 1 95 ? 17.087 6.978 -5.181 1.00 96.31 95 PRO A CA 1
ATOM 661 C C . PRO A 1 95 ? 17.045 7.605 -3.781 1.00 96.31 95 PRO A C 1
ATOM 663 O O . PRO A 1 95 ? 18.053 8.153 -3.319 1.00 96.31 95 PRO A O 1
ATOM 666 N N . VAL A 1 96 ? 15.914 7.460 -3.097 1.00 95.81 96 VAL A N 1
ATOM 667 C CA . VAL A 1 96 ? 15.755 7.721 -1.656 1.00 95.81 96 VAL A CA 1
ATOM 668 C C . VAL A 1 96 ? 15.233 6.452 -0.976 1.00 95.81 96 VAL A C 1
ATOM 670 O O . VAL A 1 96 ? 14.601 5.634 -1.620 1.00 95.81 96 VAL A O 1
ATOM 673 N N . ASP A 1 97 ? 15.569 6.250 0.299 1.00 94.81 97 ASP A N 1
ATOM 674 C CA . ASP A 1 97 ? 15.096 5.109 1.098 1.00 94.81 97 ASP A CA 1
ATOM 675 C C . ASP A 1 97 ? 13.647 5.363 1.548 1.00 94.81 97 ASP A C 1
ATOM 677 O O . ASP A 1 97 ? 13.403 6.074 2.531 1.00 94.81 97 ASP A O 1
ATOM 681 N N . GLY A 1 98 ? 12.691 4.859 0.767 1.00 92.94 98 GLY A N 1
ATOM 682 C CA . GLY A 1 98 ? 11.262 5.125 0.916 1.00 92.94 98 GLY A CA 1
ATOM 683 C C . GLY A 1 98 ? 10.598 4.315 2.029 1.00 92.94 98 GLY A C 1
ATOM 684 O O . GLY A 1 98 ? 9.618 4.776 2.622 1.00 92.94 98 GLY A O 1
ATOM 685 N N . ASP A 1 99 ? 11.134 3.139 2.352 1.00 91.50 99 ASP A N 1
ATOM 686 C CA . ASP A 1 99 ? 10.659 2.251 3.417 1.00 91.50 99 ASP A CA 1
ATOM 687 C C . ASP A 1 99 ? 11.472 2.334 4.724 1.00 91.50 99 ASP A C 1
ATOM 689 O O . ASP A 1 99 ? 11.071 1.756 5.740 1.00 91.50 99 ASP A O 1
ATOM 693 N N . LEU A 1 100 ? 12.558 3.116 4.730 1.00 91.81 100 LEU A N 1
ATOM 694 C CA . LEU A 1 100 ? 13.499 3.282 5.845 1.00 91.81 100 LEU A CA 1
ATOM 695 C C . LEU A 1 100 ? 14.188 1.973 6.264 1.00 91.81 100 LEU A C 1
ATOM 697 O O . LEU A 1 100 ? 14.568 1.806 7.431 1.00 91.81 100 LEU A O 1
ATOM 701 N N . SER A 1 101 ? 14.376 1.036 5.334 1.00 92.56 101 SER A N 1
ATOM 702 C CA . SER A 1 101 ? 15.105 -0.219 5.560 1.00 92.56 101 SER A CA 1
ATOM 703 C C . SER A 1 101 ? 16.622 -0.032 5.675 1.00 92.56 101 SER A C 1
ATOM 705 O O . SER A 1 101 ? 17.340 -0.958 6.072 1.00 92.56 101 SER A O 1
ATOM 707 N N . GLY A 1 102 ? 17.132 1.159 5.356 1.00 93.44 102 GLY A N 1
ATOM 708 C CA . GLY A 1 102 ? 18.551 1.498 5.319 1.00 93.44 102 GLY A CA 1
ATOM 709 C C . GLY A 1 102 ? 19.193 1.301 3.944 1.00 93.44 102 GLY A C 1
ATOM 710 O O . GLY A 1 102 ? 20.416 1.432 3.832 1.00 93.44 102 GLY A O 1
ATOM 711 N N . THR A 1 103 ? 18.413 0.971 2.908 1.00 94.31 103 THR A N 1
ATOM 712 C CA . THR A 1 103 ? 18.891 0.799 1.527 1.00 94.31 103 THR A CA 1
ATOM 713 C C . THR A 1 103 ? 18.017 1.578 0.555 1.00 94.31 103 THR A C 1
ATOM 715 O O . THR A 1 103 ? 16.911 1.162 0.258 1.00 94.31 103 THR A O 1
ATOM 718 N N . ALA A 1 104 ? 18.560 2.648 -0.027 1.00 95.44 104 ALA A N 1
ATOM 719 C CA . ALA A 1 104 ? 17.842 3.430 -1.031 1.00 95.44 104 ALA A CA 1
ATOM 720 C C . ALA A 1 104 ? 17.717 2.679 -2.370 1.00 95.44 104 ALA A C 1
ATOM 722 O O . ALA A 1 104 ? 18.730 2.376 -3.025 1.00 95.44 104 ALA A O 1
ATOM 723 N N . THR A 1 105 ? 16.483 2.437 -2.807 1.00 96.06 105 THR A N 1
ATOM 724 C CA . THR A 1 105 ? 16.146 1.877 -4.118 1.00 96.06 105 THR A CA 1
ATOM 725 C C . THR A 1 105 ? 15.098 2.757 -4.785 1.00 96.06 105 THR A C 1
ATOM 727 O O . THR A 1 105 ? 14.235 3.316 -4.136 1.00 96.06 105 THR A O 1
ATOM 730 N N . VAL A 1 106 ? 15.174 2.927 -6.104 1.00 97.00 106 VAL A N 1
ATOM 731 C CA . VAL A 1 106 ? 14.185 3.761 -6.796 1.00 97.00 106 VAL A CA 1
ATOM 732 C C . VAL A 1 106 ? 12.799 3.144 -6.729 1.00 97.00 106 VAL A C 1
ATOM 734 O O . VAL A 1 106 ? 12.654 1.927 -6.859 1.00 97.00 106 VAL A O 1
ATOM 737 N N . ASP A 1 107 ? 11.776 3.981 -6.660 1.00 97.31 107 ASP A N 1
ATOM 738 C CA . ASP A 1 107 ? 10.401 3.515 -6.738 1.00 97.31 107 ASP A CA 1
ATOM 739 C C . ASP A 1 107 ? 9.993 3.177 -8.175 1.00 97.31 107 ASP A C 1
ATOM 741 O O . ASP A 1 107 ? 10.434 3.799 -9.157 1.00 97.31 107 ASP A O 1
ATOM 745 N N . ILE A 1 108 ? 9.067 2.227 -8.317 1.00 97.06 108 ILE A N 1
ATOM 746 C CA . ILE A 1 108 ? 8.401 1.975 -9.596 1.00 97.06 108 ILE A CA 1
ATOM 747 C C . ILE A 1 108 ? 7.453 3.144 -9.899 1.00 97.06 108 ILE A C 1
ATOM 749 O O . ILE A 1 108 ? 6.405 3.304 -9.280 1.00 97.06 108 ILE A O 1
ATOM 753 N N . GLY A 1 109 ? 7.774 3.922 -10.934 1.00 94.38 109 GLY A N 1
ATOM 754 C CA . GLY A 1 109 ? 6.886 4.948 -11.482 1.00 94.38 109 GLY A CA 1
ATOM 755 C C . GLY A 1 109 ? 7.438 6.369 -11.396 1.00 94.38 109 GLY A C 1
ATOM 756 O O . GLY A 1 109 ? 8.644 6.592 -11.324 1.00 94.38 109 GLY A O 1
ATOM 757 N N . ALA A 1 110 ? 6.538 7.352 -11.481 1.00 94.88 110 ALA A N 1
ATOM 758 C CA . ALA A 1 110 ? 6.874 8.761 -11.717 1.00 94.88 110 ALA A CA 1
ATOM 759 C C . ALA A 1 110 ? 7.227 9.569 -10.454 1.00 94.88 110 ALA A C 1
ATOM 761 O O . ALA A 1 110 ? 7.774 10.665 -10.569 1.00 94.88 110 ALA A O 1
ATOM 762 N N . VAL A 1 111 ? 6.934 9.037 -9.267 1.00 95.56 111 VAL A N 1
ATOM 763 C CA . VAL A 1 111 ? 7.163 9.670 -7.956 1.00 95.56 111 VAL A CA 1
ATOM 764 C C . VAL A 1 111 ? 8.161 8.838 -7.163 1.00 95.56 111 VAL A C 1
ATOM 766 O O . VAL A 1 111 ? 8.110 7.618 -7.269 1.00 95.56 111 VAL A O 1
ATOM 769 N N . GLU A 1 112 ? 9.081 9.509 -6.469 1.00 96.56 112 GLU A N 1
ATOM 770 C CA . GLU A 1 112 ? 9.947 8.894 -5.455 1.00 96.56 112 GLU A CA 1
ATOM 771 C C . GLU A 1 112 ? 9.444 9.266 -4.059 1.00 96.56 112 GLU A C 1
ATOM 773 O O . GLU A 1 112 ? 9.119 10.426 -3.786 1.00 96.56 112 GLU A O 1
ATOM 778 N N . LEU A 1 113 ? 9.367 8.300 -3.167 1.00 95.06 113 LEU A N 1
ATOM 779 C CA . LEU A 1 113 ? 8.935 8.476 -1.805 1.00 95.06 113 LEU A CA 1
ATOM 780 C C . LEU A 1 113 ? 10.145 8.751 -0.902 1.00 95.06 113 LEU A C 1
ATOM 782 O O . LEU A 1 113 ? 11.064 7.950 -0.803 1.00 95.06 113 LEU A O 1
ATOM 786 N N . ASP A 1 114 ? 10.118 9.887 -0.207 1.00 91.38 114 ASP A N 1
ATOM 787 C CA . ASP A 1 114 ? 11.126 10.264 0.793 1.00 91.38 114 ASP A CA 1
ATOM 788 C C . ASP A 1 114 ? 10.622 9.900 2.197 1.00 91.38 114 ASP A C 1
ATOM 790 O O . ASP A 1 114 ? 10.170 10.747 2.975 1.00 91.38 114 ASP A O 1
ATOM 794 N N . GLY A 1 115 ? 10.614 8.595 2.466 1.00 86.25 115 GLY A N 1
ATOM 795 C CA . GLY A 1 115 ? 10.119 7.986 3.696 1.00 86.25 115 GLY A CA 1
ATOM 796 C C . GLY A 1 115 ? 8.623 7.632 3.684 1.00 86.25 115 GLY A C 1
ATOM 797 O O . GLY A 1 115 ? 7.824 8.224 2.952 1.00 86.25 115 GLY A O 1
ATOM 798 N N . PRO A 1 116 ? 8.202 6.672 4.528 1.00 79.00 116 PRO A N 1
ATOM 799 C CA . PRO A 1 116 ? 6.873 6.092 4.474 1.00 79.00 116 PRO A CA 1
ATOM 800 C C . PRO A 1 116 ? 5.817 7.166 4.741 1.00 79.00 116 PRO A C 1
ATOM 802 O O . PRO A 1 116 ? 5.907 7.881 5.750 1.00 79.00 116 PRO A O 1
ATOM 805 N N . PRO A 1 117 ? 4.774 7.280 3.895 1.00 75.00 117 PRO A N 1
ATOM 806 C CA . PRO A 1 117 ? 3.665 8.155 4.219 1.00 75.00 117 PRO A CA 1
ATOM 807 C C . PRO A 1 117 ? 3.024 7.645 5.518 1.00 75.00 117 PRO A C 1
ATOM 809 O O . PRO A 1 117 ? 3.033 6.437 5.773 1.00 75.00 117 PRO A O 1
ATOM 812 N N . PRO A 1 118 ? 2.443 8.523 6.352 1.00 68.69 118 PRO A N 1
ATOM 813 C CA . PRO A 1 118 ? 1.783 8.086 7.572 1.00 68.69 118 PRO A CA 1
ATOM 814 C C . PRO A 1 118 ? 0.753 7.002 7.254 1.00 68.69 118 PRO A C 1
ATOM 816 O O . PRO A 1 118 ? -0.057 7.180 6.336 1.00 68.69 118 PRO A O 1
ATOM 819 N N . ALA A 1 119 ? 0.767 5.906 8.019 1.00 70.88 119 ALA A N 1
ATOM 820 C CA . ALA A 1 119 ? -0.296 4.915 7.944 1.00 70.88 119 ALA A CA 1
ATOM 821 C C . ALA A 1 119 ? -1.640 5.648 8.103 1.00 70.88 119 ALA A C 1
ATOM 823 O O . ALA A 1 119 ? -1.798 6.444 9.035 1.00 70.88 119 ALA A O 1
ATOM 824 N N . PRO A 1 120 ? -2.596 5.450 7.180 1.00 69.69 120 PRO A N 1
ATOM 825 C CA . PRO A 1 120 ? -3.806 6.264 7.154 1.00 69.69 120 PRO A CA 1
ATOM 826 C C . PRO A 1 120 ? -4.667 6.018 8.404 1.00 69.69 120 PRO A C 1
ATOM 828 O O . PRO A 1 120 ? -5.352 6.929 8.869 1.00 69.69 120 PRO A O 1
ATOM 831 N N . LEU A 1 121 ? -4.559 4.822 8.987 1.00 72.31 121 LEU A N 1
ATOM 832 C CA . LEU A 1 121 ? -5.105 4.432 10.278 1.00 72.31 121 LEU A CA 1
ATOM 833 C C . LEU A 1 121 ? -4.109 3.481 10.954 1.00 72.31 121 LEU A C 1
ATOM 835 O O . LEU A 1 121 ? -3.659 2.520 10.331 1.00 72.31 121 LEU A O 1
ATOM 839 N N . PHE A 1 122 ? -3.779 3.734 12.216 1.00 69.19 122 PHE A N 1
ATOM 840 C CA . PHE A 1 122 ? -3.011 2.812 13.043 1.00 69.19 122 PHE A CA 1
ATOM 841 C C . PHE A 1 122 ? -3.573 2.785 14.462 1.00 69.19 122 PHE A C 1
ATOM 843 O O . PHE A 1 122 ? -4.015 3.802 14.998 1.00 69.19 122 PHE A O 1
ATOM 850 N N . GLY A 1 123 ? -3.557 1.605 15.070 1.00 60.28 123 GLY A N 1
ATOM 851 C CA . GLY A 1 123 ? -3.896 1.425 16.472 1.00 60.28 123 GLY A CA 1
ATOM 852 C C . GLY A 1 123 ? -2.823 0.597 17.156 1.00 60.28 123 GLY A C 1
ATOM 853 O O . GLY A 1 123 ? -2.267 -0.325 16.556 1.00 60.28 123 GLY A O 1
ATOM 854 N N . THR A 1 124 ? -2.497 0.946 18.394 1.00 62.50 124 THR A N 1
ATOM 855 C CA . THR A 1 124 ? -1.623 0.125 19.230 1.00 62.50 124 THR A CA 1
ATOM 856 C C . THR A 1 124 ? -2.491 -0.822 20.052 1.00 62.50 124 THR A C 1
ATOM 858 O O . THR A 1 124 ? -3.506 -0.429 20.637 1.00 62.50 124 THR A O 1
ATOM 861 N N . GLY A 1 125 ? -2.113 -2.102 20.067 1.00 55.97 125 GLY A N 1
ATOM 862 C CA . GLY A 1 125 ? -2.761 -3.119 20.892 1.00 55.97 125 GLY A CA 1
ATOM 863 C C . GLY A 1 125 ? -2.406 -2.922 22.362 1.00 55.97 125 GLY A C 1
ATOM 864 O O . GLY A 1 125 ? -1.613 -3.689 22.890 1.00 55.97 125 GLY A O 1
ATOM 865 N N . GLY A 1 126 ? -2.955 -1.875 22.982 1.00 55.72 126 GLY A N 1
ATOM 866 C CA . GLY A 1 126 ? -2.786 -1.528 24.393 1.00 55.72 126 GLY A CA 1
ATOM 867 C C . GLY A 1 126 ? -1.339 -1.342 24.856 1.00 55.72 126 GLY A C 1
ATOM 868 O O . GLY A 1 126 ? -0.364 -1.571 24.141 1.00 55.72 126 GLY A O 1
ATOM 869 N N . ASP A 1 127 ? -1.189 -0.891 26.095 1.00 52.69 127 ASP A N 1
ATOM 870 C CA . ASP A 1 127 ? 0.116 -0.806 26.736 1.00 52.69 127 ASP A CA 1
ATOM 871 C C . ASP A 1 127 ? 0.641 -2.218 27.044 1.00 52.69 127 ASP A C 1
ATOM 873 O O . ASP A 1 127 ? 0.149 -2.897 27.945 1.00 52.69 127 ASP A O 1
ATOM 877 N N . SER A 1 128 ? 1.678 -2.652 26.320 1.00 52.53 128 SER A N 1
ATOM 878 C CA . SER A 1 128 ? 2.359 -3.936 26.550 1.00 52.53 128 SER A CA 1
ATOM 879 C C . SER A 1 128 ? 2.989 -4.058 27.950 1.00 52.53 128 SER A C 1
ATOM 881 O O . SER A 1 128 ? 3.495 -5.125 28.299 1.00 52.53 128 SER A O 1
ATOM 883 N N . SER A 1 129 ? 2.998 -2.980 28.746 1.00 52.81 129 SER A N 1
ATOM 884 C CA . SER A 1 129 ? 3.432 -2.977 30.144 1.00 52.81 129 SER A CA 1
ATOM 885 C C . SER A 1 129 ? 2.372 -3.497 31.129 1.00 52.81 129 SER A C 1
ATOM 887 O O . SER A 1 129 ? 2.721 -3.854 32.258 1.00 52.81 129 SER A O 1
ATOM 889 N N . VAL A 1 130 ? 1.109 -3.633 30.702 1.00 55.12 130 VAL A N 1
ATOM 890 C CA . VAL A 1 130 ? 0.035 -4.259 31.487 1.00 55.12 130 VAL A CA 1
ATOM 891 C C . VAL A 1 130 ? -0.006 -5.755 31.163 1.00 55.12 130 VAL A C 1
ATOM 893 O O . VAL A 1 130 ? -0.663 -6.210 30.231 1.00 55.12 130 VAL A O 1
ATOM 896 N N . ALA A 1 131 ? 0.768 -6.531 31.920 1.00 50.06 131 ALA A N 1
ATOM 897 C CA . ALA A 1 131 ? 0.871 -7.981 31.785 1.00 50.06 131 ALA A CA 1
ATOM 898 C C . ALA A 1 131 ? -0.339 -8.711 32.403 1.00 50.06 131 ALA A C 1
ATOM 900 O O . ALA A 1 131 ? -0.169 -9.482 33.344 1.00 50.06 131 ALA A O 1
ATOM 901 N N . ASP A 1 132 ? -1.547 -8.492 31.886 1.00 57.19 132 ASP A N 1
ATOM 902 C CA . ASP A 1 132 ? -2.740 -9.174 32.396 1.00 57.19 132 ASP A CA 1
ATOM 903 C C . ASP A 1 132 ? -3.107 -10.388 31.525 1.00 57.19 132 ASP A C 1
ATOM 905 O O . ASP A 1 132 ? -3.644 -10.275 30.424 1.00 57.19 132 ASP A O 1
ATOM 909 N N . GLU A 1 133 ? -2.781 -11.575 32.043 1.00 59.53 133 GLU A N 1
ATOM 910 C CA . GLU A 1 133 ? -3.471 -12.858 31.810 1.00 59.53 133 GLU A CA 1
ATOM 911 C C . GLU A 1 133 ? -3.863 -13.198 30.355 1.00 59.53 133 GLU A C 1
ATOM 913 O O . GLU A 1 133 ? -5.012 -13.542 30.069 1.00 59.53 133 GLU A O 1
ATOM 918 N N . ASN A 1 134 ? -2.907 -13.143 29.419 1.00 68.75 134 ASN A N 1
ATOM 919 C CA . ASN A 1 134 ? -3.143 -13.440 27.997 1.00 68.75 134 ASN A CA 1
ATOM 920 C C . ASN A 1 134 ? -4.276 -12.594 27.378 1.00 68.75 134 ASN A C 1
ATOM 922 O O . ASN A 1 134 ? -4.987 -13.059 26.486 1.00 68.75 134 ASN A O 1
ATOM 926 N N . THR A 1 135 ? -4.450 -11.357 27.841 1.00 71.06 135 THR A N 1
ATOM 927 C CA . THR A 1 135 ? -5.401 -10.423 27.238 1.00 71.06 135 THR A CA 1
ATOM 928 C C . THR A 1 135 ? -4.890 -9.978 25.870 1.00 71.06 135 THR A C 1
ATOM 930 O O . THR A 1 135 ? -3.746 -9.547 25.728 1.00 71.06 135 THR A O 1
ATOM 933 N N . ASN A 1 136 ? -5.727 -10.116 24.847 1.00 76.12 136 ASN A N 1
ATOM 934 C CA . ASN A 1 136 ? -5.426 -9.764 23.467 1.00 76.12 136 ASN A CA 1
ATOM 935 C C . ASN A 1 136 ? -6.359 -8.639 23.025 1.00 76.12 136 ASN A C 1
ATOM 937 O O . ASN A 1 136 ? -7.577 -8.782 23.117 1.00 76.12 136 ASN A O 1
ATOM 941 N N . ILE A 1 137 ? -5.779 -7.547 22.530 1.00 80.00 137 ILE A N 1
ATOM 942 C CA . ILE A 1 137 ? -6.511 -6.464 21.879 1.00 80.00 137 ILE A CA 1
ATOM 943 C C . ILE A 1 137 ? -6.281 -6.594 20.378 1.00 80.00 137 ILE A C 1
ATOM 945 O O . ILE A 1 137 ? -5.151 -6.500 19.899 1.00 80.00 137 ILE A O 1
ATOM 949 N N . GLN A 1 138 ? -7.363 -6.777 19.633 1.00 82.00 138 GLN A N 1
ATOM 950 C CA . GLN A 1 138 ? -7.363 -6.795 18.179 1.00 82.00 138 GLN A CA 1
ATOM 951 C C . GLN A 1 138 ? -8.157 -5.612 17.651 1.00 82.00 138 GLN A C 1
ATOM 953 O O . GLN A 1 138 ? -9.229 -5.295 18.154 1.00 82.00 138 GLN A O 1
ATOM 958 N N . ILE A 1 139 ? -7.624 -4.957 16.627 1.00 84.31 139 ILE A N 1
ATOM 959 C CA . ILE A 1 139 ? -8.293 -3.848 15.955 1.00 84.31 139 ILE A CA 1
ATOM 960 C C . ILE A 1 139 ? -8.586 -4.291 14.529 1.00 84.31 139 ILE A C 1
ATOM 962 O O . 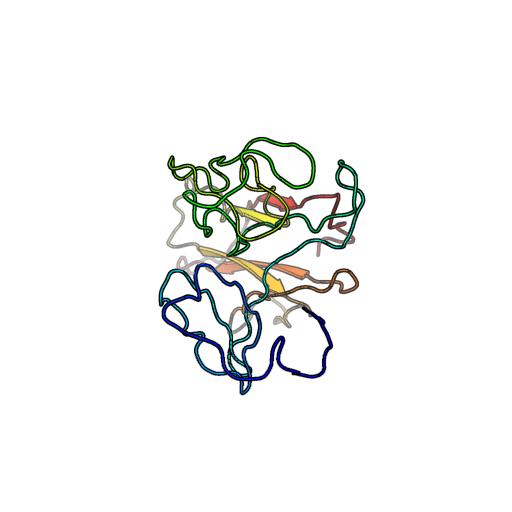ILE A 1 139 ? -7.696 -4.792 13.839 1.00 84.31 139 ILE A O 1
ATOM 966 N N . SER A 1 140 ? -9.832 -4.123 14.100 1.00 88.06 140 SER A N 1
ATOM 967 C CA . SER A 1 140 ? -10.298 -4.529 12.775 1.00 88.06 140 SER A CA 1
ATOM 968 C C . SER A 1 140 ? -11.039 -3.384 12.104 1.00 88.06 140 SER A C 1
ATOM 970 O O . SER A 1 140 ? -11.870 -2.721 12.718 1.00 88.06 140 SER A O 1
ATOM 972 N N . VAL A 1 141 ? -10.756 -3.157 10.829 1.00 89.75 141 VAL A N 1
ATOM 973 C CA . VAL A 1 141 ? -11.511 -2.248 9.970 1.00 89.75 141 VAL A CA 1
ATOM 974 C C . VAL A 1 141 ? -12.566 -3.061 9.236 1.00 89.75 141 VAL A C 1
ATOM 976 O O . VAL A 1 141 ? -12.214 -4.031 8.572 1.00 89.75 141 VAL A O 1
ATOM 979 N N . VAL A 1 142 ? -13.839 -2.674 9.334 1.00 91.88 142 VAL 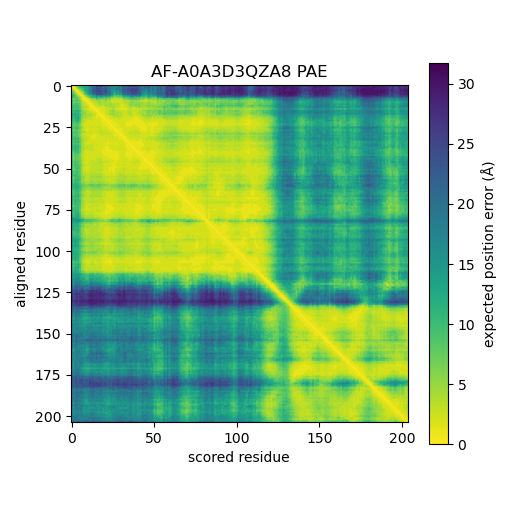A N 1
ATOM 980 C CA . VAL A 1 142 ? -14.966 -3.366 8.683 1.00 91.88 142 VAL A CA 1
ATOM 981 C C . VAL A 1 142 ? -15.912 -2.377 8.007 1.00 91.88 142 VAL A C 1
ATOM 983 O O . VAL A 1 142 ? -16.144 -1.280 8.513 1.00 91.88 142 VAL A O 1
ATOM 986 N N . LYS A 1 143 ? -16.524 -2.743 6.875 1.00 91.25 143 LYS A N 1
ATOM 987 C CA . LYS A 1 143 ? -17.522 -1.867 6.219 1.00 91.25 143 LYS A CA 1
ATOM 988 C C . LYS A 1 143 ? -18.859 -1.808 6.947 1.00 91.25 143 LYS A C 1
ATOM 990 O O . LYS A 1 143 ? -19.589 -0.827 6.842 1.00 91.25 143 LYS A O 1
ATOM 995 N N . GLN A 1 144 ? -19.210 -2.879 7.646 1.00 91.56 144 GLN A N 1
ATOM 996 C CA . GLN A 1 144 ? -20.462 -3.003 8.381 1.00 91.56 144 GLN A CA 1
ATOM 997 C C . GLN A 1 144 ? -20.147 -3.425 9.802 1.00 91.56 144 GLN A C 1
ATOM 999 O O . GLN A 1 144 ? -19.367 -4.353 9.997 1.00 91.56 144 GLN A O 1
ATOM 1004 N N . LYS A 1 145 ? -20.781 -2.757 10.768 1.00 92.38 145 LYS A N 1
ATOM 1005 C CA . LYS A 1 145 ? -20.613 -3.059 12.186 1.00 92.38 145 LYS A CA 1
ATOM 1006 C C . LYS A 1 145 ? -20.911 -4.534 12.452 1.00 92.38 145 LYS A C 1
ATOM 1008 O O . LYS A 1 145 ? -21.969 -5.040 12.058 1.00 92.38 145 LYS A O 1
ATOM 1013 N N . THR A 1 146 ? -20.006 -5.206 13.143 1.00 94.12 146 THR A N 1
ATOM 1014 C CA . THR A 1 146 ? -20.155 -6.591 13.561 1.00 94.12 146 THR A CA 1
ATOM 1015 C C . THR A 1 146 ? -21.340 -6.712 14.506 1.00 94.12 146 THR A C 1
ATOM 1017 O O . THR A 1 146 ? -21.484 -5.985 15.492 1.00 94.12 146 THR A O 1
ATOM 1020 N N . VAL A 1 147 ? -22.222 -7.661 14.202 1.00 92.88 147 VAL A N 1
ATOM 1021 C CA . VAL A 1 147 ? -23.359 -7.970 15.065 1.00 92.88 147 VAL A CA 1
ATOM 1022 C C . VAL A 1 147 ? -22.848 -8.706 16.297 1.00 92.88 147 VAL A C 1
ATOM 1024 O O . VAL A 1 147 ? -22.267 -9.783 16.190 1.00 92.88 147 VAL A O 1
ATOM 1027 N N . VAL A 1 148 ? -23.117 -8.139 17.468 1.00 93.25 148 VAL A N 1
ATOM 1028 C CA . VAL A 1 148 ? -22.743 -8.708 18.765 1.00 93.25 148 VAL A CA 1
ATOM 1029 C C . VAL A 1 148 ? -23.973 -9.122 19.565 1.00 93.25 148 VAL A C 1
ATOM 1031 O O . VAL A 1 148 ? -25.084 -8.631 19.351 1.00 93.25 148 VAL A O 1
ATOM 1034 N N . SER A 1 149 ? -23.784 -10.041 20.508 1.00 91.00 149 SER A N 1
ATOM 1035 C CA . SER A 1 149 ? -24.791 -10.376 21.515 1.00 91.00 149 SER A CA 1
ATOM 1036 C C . SER A 1 149 ? -25.051 -9.201 22.467 1.00 91.00 149 SER A C 1
ATOM 1038 O O . SER A 1 149 ? -24.342 -8.197 22.476 1.00 91.00 149 SER A O 1
ATOM 1040 N N . SER A 1 150 ? -26.056 -9.333 23.339 1.00 90.06 150 SER A N 1
ATOM 1041 C CA . SER A 1 150 ? -26.433 -8.289 24.309 1.00 90.06 150 SER A CA 1
ATOM 1042 C C . SER A 1 150 ? -25.325 -7.892 25.293 1.00 90.06 150 SER A C 1
ATOM 1044 O O . SER A 1 150 ? -25.446 -6.875 25.964 1.00 90.06 150 SER A O 1
ATOM 1046 N N . ASN A 1 151 ? -24.277 -8.706 25.417 1.00 84.44 151 ASN A N 1
ATOM 1047 C CA . ASN A 1 151 ? -23.085 -8.448 26.222 1.00 84.44 151 ASN A CA 1
ATOM 1048 C C . ASN A 1 151 ? -21.848 -8.121 25.362 1.00 84.44 151 ASN A C 1
ATOM 1050 O O . ASN A 1 151 ? -20.733 -8.304 25.837 1.00 84.44 151 ASN A O 1
ATOM 1054 N N . GLY A 1 152 ? -22.020 -7.714 24.100 1.00 86.88 152 GLY A N 1
ATOM 1055 C CA . GLY A 1 152 ? -20.924 -7.261 23.236 1.00 86.88 152 GLY A CA 1
ATOM 1056 C C . GLY A 1 152 ? -20.022 -8.366 22.679 1.00 86.88 152 GLY A C 1
ATOM 1057 O O . GLY A 1 152 ? -19.007 -8.063 22.067 1.00 86.88 152 GLY A O 1
ATOM 1058 N N . HIS A 1 153 ? -20.374 -9.641 22.868 1.00 87.94 153 HIS A N 1
ATOM 1059 C CA . HIS A 1 153 ? -19.555 -10.759 22.403 1.00 87.94 153 HIS A CA 1
ATOM 1060 C C . HIS A 1 153 ? -19.929 -11.182 20.977 1.00 87.94 153 HIS A C 1
ATOM 1062 O O . HIS A 1 153 ? -21.087 -11.114 20.559 1.00 87.94 153 HIS A O 1
ATOM 1068 N N . THR A 1 154 ? -18.943 -11.700 20.253 1.00 89.56 154 THR A N 1
ATOM 1069 C CA . THR A 1 154 ? -19.122 -12.424 18.991 1.00 89.56 154 THR A CA 1
ATOM 1070 C C . THR A 1 154 ? -18.436 -13.785 19.090 1.00 89.56 154 THR A C 1
ATOM 1072 O O . THR A 1 154 ? -17.475 -13.952 19.836 1.00 89.56 154 THR A O 1
ATOM 1075 N N . ALA A 1 155 ? -18.936 -14.779 18.355 1.00 84.62 155 ALA A N 1
ATOM 1076 C CA . ALA A 1 155 ? -18.328 -16.111 18.307 1.00 84.62 155 ALA A CA 1
ATOM 1077 C C . ALA A 1 155 ? -17.073 -16.164 17.415 1.00 84.62 155 ALA A C 1
ATOM 1079 O O . ALA A 1 155 ? -16.284 -17.100 17.525 1.00 84.62 155 ALA A O 1
ATOM 1080 N N . ALA A 1 156 ? -16.913 -15.188 16.519 1.00 87.00 156 ALA A N 1
ATOM 1081 C CA . ALA A 1 156 ? -15.761 -15.050 15.643 1.00 87.00 156 ALA A CA 1
ATOM 1082 C C . ALA A 1 156 ? -15.481 -13.568 15.391 1.00 87.00 156 ALA A C 1
ATOM 1084 O O . ALA A 1 156 ? -16.410 -12.787 15.165 1.00 87.00 156 ALA A O 1
ATOM 1085 N N . LEU A 1 157 ? -14.203 -13.206 15.432 1.00 87.62 157 LEU A N 1
ATOM 1086 C CA . LEU A 1 157 ? -13.755 -11.852 15.142 1.00 87.62 157 LEU A CA 1
ATOM 1087 C C . LEU A 1 157 ? -13.807 -11.599 13.629 1.00 87.62 157 LEU A C 1
ATOM 1089 O O . LEU A 1 157 ? -13.544 -12.524 12.849 1.00 87.62 157 LEU A O 1
ATOM 1093 N N . PRO A 1 158 ? -14.183 -10.386 13.200 1.00 87.56 158 PRO A N 1
ATOM 1094 C CA . PRO A 1 158 ? -14.194 -10.041 11.789 1.00 87.56 158 PRO A CA 1
ATOM 1095 C C . PRO A 1 158 ? -12.772 -10.020 11.216 1.00 87.56 158 PRO A C 1
ATOM 1097 O O . PRO A 1 158 ? -11.791 -9.780 11.920 1.00 87.56 158 PRO A O 1
ATOM 1100 N N . GLY A 1 159 ? -12.666 -10.256 9.908 1.00 83.81 159 GLY A N 1
ATOM 1101 C CA . GLY A 1 159 ? -11.442 -9.955 9.172 1.00 83.81 159 GLY A CA 1
ATOM 1102 C C . GLY A 1 159 ? -11.264 -8.446 9.001 1.00 83.81 159 GLY A C 1
ATOM 1103 O O . GLY A 1 159 ? -12.230 -7.689 9.089 1.00 83.81 159 GLY A O 1
ATOM 1104 N N . ASN A 1 160 ? -10.032 -8.016 8.737 1.00 84.00 160 ASN A N 1
ATOM 1105 C CA . ASN A 1 160 ? -9.764 -6.637 8.348 1.00 84.00 160 ASN A CA 1
ATOM 1106 C C . ASN A 1 160 ? -10.114 -6.429 6.869 1.00 84.00 160 ASN A C 1
ATOM 1108 O O . ASN A 1 160 ? -9.819 -7.288 6.041 1.00 84.00 160 ASN A O 1
ATOM 1112 N N . GLU A 1 161 ? -10.705 -5.288 6.531 1.00 85.69 161 GLU A N 1
ATOM 1113 C CA . GLU A 1 161 ? -10.888 -4.879 5.140 1.00 85.69 161 GLU A CA 1
ATOM 1114 C C . GLU A 1 161 ? -9.535 -4.531 4.519 1.00 85.69 161 GLU A C 1
ATOM 1116 O O . GLU A 1 161 ? -8.802 -3.674 5.018 1.00 85.69 161 GLU A O 1
ATOM 1121 N N . ASP A 1 162 ? -9.221 -5.173 3.397 1.00 73.38 162 ASP A N 1
ATOM 1122 C CA . ASP A 1 162 ? -7.993 -4.899 2.647 1.00 73.38 162 ASP A CA 1
ATOM 1123 C C . ASP A 1 162 ? -8.088 -3.589 1.850 1.00 73.38 162 ASP A C 1
ATOM 1125 O O . ASP A 1 162 ? -7.067 -2.989 1.505 1.00 73.38 162 ASP A O 1
ATOM 1129 N N . TRP A 1 163 ? -9.314 -3.130 1.561 1.00 71.94 163 TRP A N 1
ATOM 1130 C CA . TRP A 1 163 ? -9.555 -1.909 0.803 1.00 71.94 163 TRP A CA 1
ATOM 1131 C C . TRP A 1 163 ? -10.854 -1.195 1.195 1.00 71.94 163 TRP A C 1
ATOM 1133 O O . TRP A 1 163 ? -11.947 -1.770 1.195 1.00 71.94 163 TRP A O 1
ATOM 1143 N N . ILE A 1 164 ? -10.735 0.106 1.456 1.00 75.81 164 ILE A N 1
ATOM 1144 C CA . ILE A 1 164 ? -11.846 1.012 1.753 1.00 75.81 164 ILE A CA 1
ATOM 1145 C C . ILE A 1 164 ? -11.942 2.043 0.630 1.00 75.81 164 ILE A C 1
ATOM 1147 O O . ILE A 1 164 ? -10.945 2.674 0.278 1.00 75.81 164 ILE A O 1
ATOM 1151 N N . GLN A 1 165 ? -13.140 2.222 0.067 1.00 75.12 165 GLN A N 1
ATOM 1152 C CA . GLN A 1 165 ? -13.364 3.275 -0.927 1.00 75.12 165 GLN A CA 1
ATOM 1153 C C . GLN A 1 165 ? -13.360 4.638 -0.246 1.00 75.12 165 GLN A C 1
ATOM 1155 O O . GLN A 1 165 ? -13.872 4.776 0.858 1.00 75.12 165 GLN A O 1
ATOM 1160 N N . GLU A 1 166 ? -12.886 5.668 -0.943 1.00 70.25 166 GLU A N 1
ATOM 1161 C CA . GLU A 1 166 ? -12.859 7.047 -0.427 1.00 70.25 166 GLU A CA 1
ATOM 1162 C C . GLU A 1 166 ? -14.253 7.602 -0.058 1.00 70.25 166 GLU A C 1
ATOM 1164 O O . GLU A 1 166 ? -14.362 8.547 0.719 1.00 70.25 166 GLU A O 1
ATOM 1169 N N . TRP A 1 167 ? -15.321 7.003 -0.5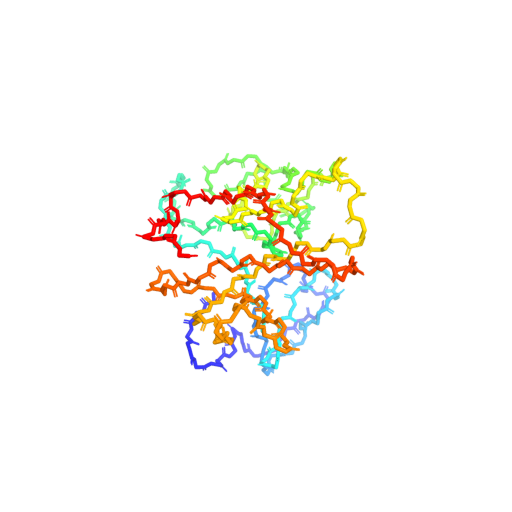97 1.00 76.19 167 TRP A N 1
ATOM 1170 C CA . TRP A 1 167 ? -16.711 7.382 -0.325 1.00 76.19 167 TRP A CA 1
ATOM 1171 C C . TRP A 1 167 ? -17.419 6.447 0.662 1.00 76.19 167 TRP A C 1
ATOM 1173 O O . TRP A 1 167 ? -18.554 6.727 1.055 1.00 76.19 167 TRP A O 1
ATOM 1183 N N . ASP A 1 168 ? -16.779 5.344 1.056 1.00 84.62 168 ASP A N 1
ATOM 1184 C CA . ASP A 1 168 ? -17.362 4.388 1.990 1.00 84.62 168 ASP A CA 1
ATOM 1185 C C . ASP A 1 168 ? -17.161 4.872 3.430 1.00 84.62 168 ASP A C 1
ATOM 1187 O O . ASP A 1 168 ? -16.086 5.319 3.829 1.00 84.62 168 ASP A O 1
ATOM 1191 N N . SER A 1 169 ? -18.205 4.727 4.244 1.00 89.88 169 SER A N 1
ATOM 1192 C CA . SER A 1 169 ? -18.038 4.725 5.697 1.00 89.88 169 SER A CA 1
ATOM 1193 C C . SER A 1 169 ? -17.602 3.337 6.155 1.00 89.88 169 SER A C 1
ATOM 1195 O O . SER A 1 169 ? -18.033 2.327 5.598 1.00 89.88 169 SER A O 1
ATOM 1197 N N . PHE A 1 170 ? -16.775 3.293 7.192 1.00 92.50 170 PHE A N 1
ATOM 1198 C CA . PHE A 1 170 ? -16.300 2.061 7.808 1.00 92.50 170 PHE A CA 1
ATOM 1199 C C . PHE A 1 170 ? -16.295 2.203 9.328 1.00 92.50 170 PHE A C 1
ATOM 1201 O O . PHE A 1 170 ? -16.398 3.306 9.869 1.00 92.50 170 PHE A O 1
ATOM 1208 N N . TRP A 1 171 ? -16.163 1.072 10.004 1.00 93.00 171 TRP A N 1
ATOM 1209 C CA . TRP A 1 171 ? -16.005 0.974 11.443 1.00 93.00 171 TRP A CA 1
ATOM 1210 C C . TRP A 1 171 ? -14.588 0.524 11.758 1.00 93.00 171 TRP A C 1
ATOM 1212 O O . TRP A 1 171 ? -14.044 -0.353 11.088 1.00 93.00 171 TRP A O 1
ATOM 1222 N N . VAL A 1 172 ? -14.005 1.129 12.788 1.00 90.94 172 VAL A N 1
ATOM 1223 C CA . VAL A 1 172 ? -12.814 0.604 13.452 1.00 90.94 172 VAL A CA 1
ATOM 1224 C C . VAL A 1 172 ? -13.304 -0.065 14.722 1.00 90.94 172 VAL A C 1
ATOM 1226 O O . VAL A 1 172 ? -13.808 0.602 15.623 1.00 90.94 172 VAL A O 1
ATOM 1229 N N . GLU A 1 173 ? -13.212 -1.383 14.763 1.00 91.69 173 GLU A N 1
ATOM 1230 C CA . GLU A 1 173 ? -13.695 -2.195 15.868 1.00 91.69 173 GLU A CA 1
ATOM 1231 C C . GLU A 1 173 ? -12.527 -2.627 16.741 1.00 91.69 173 GLU A C 1
ATOM 1233 O O . GLU A 1 173 ? -11.525 -3.141 16.243 1.00 91.69 173 GLU A O 1
ATOM 1238 N N . VAL A 1 174 ? -12.668 -2.411 18.049 1.00 88.50 174 VAL A N 1
ATOM 1239 C CA . VAL A 1 174 ? -11.708 -2.850 19.061 1.00 88.50 174 VAL A CA 1
ATOM 1240 C C . VAL A 1 174 ? -12.282 -4.078 19.746 1.00 88.50 174 VAL A C 1
ATOM 1242 O O . VAL A 1 174 ? -13.307 -4.014 20.422 1.00 88.50 174 VAL A O 1
ATOM 1245 N N . TRP A 1 175 ? -11.594 -5.195 19.578 1.00 87.88 175 TRP A N 1
ATOM 1246 C CA . TRP A 1 175 ? -11.930 -6.479 20.159 1.00 87.88 175 TRP A CA 1
ATOM 1247 C C . TRP A 1 175 ? -10.955 -6.804 21.266 1.00 87.88 175 TRP A C 1
ATOM 1249 O O . TRP A 1 175 ? -9.746 -6.708 21.077 1.00 87.88 175 TRP A O 1
ATOM 1259 N N . VAL A 1 176 ? -11.482 -7.211 22.413 1.00 85.25 176 VAL A N 1
ATOM 1260 C CA . VAL A 1 176 ? -10.656 -7.617 23.542 1.00 85.25 176 VAL A CA 1
ATOM 1261 C C . VAL A 1 176 ? -11.107 -8.987 24.007 1.00 85.25 176 VAL A C 1
ATOM 1263 O O . VAL A 1 176 ? -12.290 -9.207 24.260 1.00 85.25 176 VAL A O 1
ATOM 1266 N N . ASP A 1 177 ? -10.153 -9.901 24.098 1.00 82.50 177 ASP A N 1
ATOM 1267 C CA . ASP A 1 177 ? -10.336 -11.228 24.672 1.00 82.50 177 ASP A CA 1
ATOM 1268 C C . ASP A 1 177 ? -9.363 -11.404 25.835 1.00 82.50 177 ASP A C 1
ATOM 1270 O O . ASP A 1 177 ? -8.252 -10.879 25.801 1.00 82.50 177 ASP A O 1
ATOM 1274 N N . THR A 1 178 ? -9.774 -12.125 26.871 1.00 77.56 178 THR A N 1
ATOM 1275 C CA . THR A 1 178 ? -8.945 -12.392 28.048 1.00 77.56 178 THR A CA 1
ATOM 1276 C C . THR A 1 178 ? -9.131 -13.828 28.510 1.00 77.56 178 THR A C 1
ATOM 1278 O O . THR A 1 178 ? -10.252 -14.326 28.636 1.00 77.56 178 THR A O 1
ATOM 1281 N N . ALA A 1 179 ? -8.023 -14.499 28.822 1.00 76.50 179 ALA A N 1
ATOM 1282 C CA . ALA A 1 179 ? -8.056 -15.857 29.355 1.00 76.50 179 ALA A CA 1
ATOM 1283 C C . ALA A 1 179 ? -8.351 -15.899 30.869 1.00 76.50 179 ALA A C 1
ATOM 1285 O O . ALA A 1 179 ? -8.433 -16.988 31.439 1.00 76.50 179 ALA A O 1
ATOM 1286 N N . SER A 1 180 ? -8.522 -14.738 31.514 1.00 72.44 180 SER A N 1
ATOM 1287 C CA . SER A 1 180 ? -8.678 -14.598 32.969 1.00 72.44 180 SER A CA 1
ATOM 1288 C C . SER A 1 180 ? -9.929 -15.270 33.540 1.00 72.44 180 SER A C 1
ATOM 1290 O O . SER A 1 180 ? -9.969 -15.663 34.704 1.00 72.44 180 SER A O 1
ATOM 1292 N N . GLY A 1 181 ? -10.993 -15.388 32.737 1.00 69.06 181 GLY A N 1
ATOM 1293 C CA . GLY A 1 181 ? -12.306 -15.861 33.191 1.00 69.06 181 GLY A CA 1
ATOM 1294 C C . GLY A 1 181 ? -13.053 -14.882 34.111 1.00 69.06 181 GLY A C 1
ATOM 1295 O O . GLY A 1 181 ? -14.198 -15.155 34.475 1.00 69.06 181 GLY A O 1
ATOM 1296 N N . PHE A 1 182 ? -12.450 -13.737 34.455 1.00 72.19 182 PHE A N 1
ATOM 1297 C CA . PHE A 1 182 ? -13.042 -12.692 35.301 1.00 72.19 182 PHE A CA 1
ATOM 1298 C C . PHE A 1 182 ? -13.731 -11.577 34.499 1.00 72.19 182 PHE A C 1
ATOM 1300 O O . PHE A 1 182 ? -14.366 -10.699 35.085 1.00 72.19 182 PHE A O 1
ATOM 1307 N N . GLY A 1 183 ? -13.676 -11.652 33.167 1.00 73.19 183 GLY A N 1
ATOM 1308 C CA . GLY A 1 183 ? -14.174 -10.611 32.274 1.00 73.19 183 GLY A CA 1
ATOM 1309 C C . GLY A 1 183 ? -13.210 -9.427 32.181 1.00 73.19 183 GLY A C 1
ATOM 1310 O O . GLY A 1 183 ? -12.140 -9.427 32.781 1.00 73.19 183 GLY A O 1
ATOM 1311 N N . ILE A 1 184 ? -13.590 -8.424 31.395 1.00 78.19 184 ILE A N 1
ATOM 1312 C CA . ILE A 1 184 ? -12.778 -7.233 31.123 1.00 78.19 184 ILE A CA 1
ATOM 1313 C C . ILE A 1 184 ? -13.486 -6.047 31.773 1.00 78.19 184 ILE A C 1
ATOM 1315 O O . ILE A 1 184 ? -14.646 -5.786 31.451 1.00 78.19 184 ILE A O 1
ATOM 1319 N N . SER A 1 185 ? -12.827 -5.363 32.712 1.00 80.19 185 SER A N 1
ATOM 1320 C CA . SER A 1 185 ? -13.401 -4.183 33.375 1.00 80.19 185 SER A CA 1
ATOM 1321 C C . SER A 1 185 ? -13.107 -2.893 32.619 1.00 80.19 185 SER A C 1
ATOM 1323 O O . SER A 1 185 ? -13.986 -2.043 32.515 1.00 80.19 185 SER A O 1
ATOM 1325 N N . ASP A 1 186 ? -11.896 -2.773 32.072 1.00 77.62 186 ASP A N 1
ATOM 1326 C CA . ASP A 1 186 ? -11.398 -1.575 31.406 1.00 77.62 186 ASP A CA 1
ATOM 1327 C C . ASP A 1 186 ? -10.436 -1.953 30.276 1.00 77.62 186 ASP A C 1
ATOM 1329 O O . ASP A 1 186 ? -9.735 -2.965 30.343 1.00 77.62 186 ASP A O 1
ATOM 1333 N N . VAL A 1 187 ? -10.396 -1.118 29.238 1.00 76.88 187 VAL A N 1
ATOM 1334 C CA . VAL A 1 187 ? -9.484 -1.242 28.096 1.00 76.88 187 VAL A CA 1
ATOM 1335 C C . VAL A 1 187 ? -8.932 0.142 27.789 1.00 76.88 187 VAL A C 1
ATOM 1337 O O . VAL A 1 187 ? -9.698 1.093 27.635 1.00 76.88 187 VAL A O 1
ATOM 1340 N N . LEU A 1 188 ? -7.609 0.250 27.664 1.00 78.25 188 LEU A N 1
ATOM 1341 C CA . LEU A 1 188 ? -6.945 1.440 27.141 1.00 78.25 188 LEU A CA 1
ATOM 1342 C C . LEU A 1 188 ? -6.320 1.104 25.785 1.00 78.25 188 LEU A C 1
ATOM 1344 O O . LEU A 1 188 ? -5.486 0.207 25.686 1.00 78.25 188 LEU A O 1
ATOM 1348 N N . THR A 1 189 ? -6.724 1.826 24.744 1.00 78.00 189 THR A N 1
ATOM 1349 C CA . THR A 1 189 ? -6.150 1.725 23.398 1.00 78.00 189 THR A CA 1
ATOM 1350 C C . THR A 1 189 ? -6.118 3.103 22.754 1.00 78.00 189 THR A C 1
ATOM 1352 O O . THR A 1 189 ? -7.021 3.914 22.971 1.00 78.00 189 THR A O 1
ATOM 1355 N N . ASP A 1 190 ? -5.082 3.349 21.957 1.00 81.06 190 ASP A N 1
ATOM 1356 C CA . ASP A 1 190 ? -4.957 4.552 21.150 1.00 81.06 190 ASP A CA 1
ATOM 1357 C C . ASP A 1 190 ? -5.244 4.210 19.687 1.00 81.06 190 ASP A C 1
ATOM 1359 O O . ASP A 1 190 ? -4.606 3.331 19.099 1.00 81.06 190 ASP A O 1
ATOM 1363 N N . ILE A 1 191 ? -6.190 4.937 19.089 1.00 82.19 191 ILE A N 1
ATOM 1364 C CA . ILE A 1 191 ? -6.497 4.876 17.658 1.00 82.19 191 ILE A CA 1
ATOM 1365 C C . ILE A 1 191 ? -6.144 6.227 17.052 1.00 82.19 191 ILE A C 1
ATOM 1367 O O . ILE A 1 191 ? -6.748 7.251 17.378 1.00 82.19 191 ILE A O 1
ATOM 1371 N N . ALA A 1 192 ? -5.180 6.224 16.142 1.00 81.69 192 ALA A N 1
ATOM 1372 C CA . ALA A 1 192 ? -4.755 7.405 15.418 1.00 81.69 192 ALA A CA 1
ATOM 1373 C C . ALA A 1 192 ? -5.066 7.243 13.931 1.00 81.69 192 ALA A C 1
ATOM 1375 O O . ALA A 1 192 ? -4.839 6.195 13.328 1.00 81.69 192 ALA A O 1
ATOM 1376 N N . TYR A 1 193 ? -5.583 8.306 13.326 1.00 83.94 193 TYR A N 1
ATOM 1377 C CA . TYR A 1 193 ? -5.912 8.337 11.909 1.00 83.94 193 TYR A CA 1
ATOM 1378 C C . TYR A 1 193 ? -5.474 9.657 11.289 1.00 83.94 193 TYR A C 1
ATOM 1380 O O . TYR A 1 193 ? -5.413 10.696 11.951 1.00 83.94 193 TYR A O 1
ATOM 1388 N N . ASN A 1 194 ? -5.168 9.622 9.997 1.00 79.00 194 ASN A N 1
ATOM 1389 C CA . ASN A 1 194 ? -4.818 10.821 9.256 1.00 79.00 194 ASN A CA 1
ATOM 1390 C C . ASN A 1 194 ? -6.094 11.596 8.894 1.00 79.00 194 ASN A C 1
ATOM 1392 O O . ASN A 1 194 ? -6.898 11.149 8.074 1.00 79.00 194 ASN A O 1
ATOM 1396 N N . THR A 1 195 ? -6.257 12.783 9.477 1.00 81.00 195 THR A N 1
ATOM 1397 C CA . THR A 1 195 ? -7.437 13.646 9.289 1.00 81.00 195 THR A CA 1
ATOM 1398 C C . THR A 1 195 ? -7.560 14.240 7.886 1.00 81.00 195 THR A C 1
ATOM 1400 O O . THR A 1 195 ? -8.597 14.801 7.543 1.00 81.00 195 THR A O 1
ATOM 1403 N N . THR A 1 196 ? -6.523 14.106 7.056 1.00 71.75 196 THR A N 1
ATOM 1404 C CA . THR A 1 196 ? -6.590 14.432 5.625 1.00 71.75 196 THR A CA 1
ATOM 1405 C C . THR A 1 196 ? -7.443 13.416 4.866 1.00 71.75 196 THR A C 1
ATOM 1407 O O . THR A 1 196 ? -8.086 13.776 3.884 1.00 71.75 196 THR A O 1
ATOM 1410 N N . TYR A 1 197 ? -7.449 12.155 5.315 1.00 74.38 197 TYR A N 1
ATOM 1411 C CA . TYR A 1 197 ? -8.122 11.046 4.634 1.00 74.38 197 TYR A CA 1
ATOM 1412 C C . TYR A 1 197 ? -9.412 10.617 5.331 1.00 74.38 197 TYR A C 1
ATOM 1414 O O . TYR A 1 197 ? -10.366 10.235 4.662 1.00 74.38 197 TYR A O 1
ATOM 1422 N N . PHE A 1 198 ? -9.459 10.689 6.663 1.00 83.75 198 PHE A N 1
ATOM 1423 C CA . PHE A 1 198 ? -10.590 10.199 7.444 1.00 83.75 198 PHE A CA 1
ATOM 1424 C C . PHE A 1 198 ? -11.123 11.250 8.410 1.00 83.75 198 PHE A C 1
ATOM 1426 O O . PHE A 1 198 ? -10.424 12.164 8.840 1.00 83.75 198 PHE A O 1
ATOM 1433 N N . SER A 1 199 ? -12.388 11.102 8.782 1.00 88.31 199 SER A N 1
ATOM 1434 C CA . SER A 1 199 ? -13.032 11.895 9.825 1.00 88.31 199 SER A CA 1
ATOM 1435 C C . SER A 1 199 ? -13.823 10.959 10.726 1.00 88.31 199 SER A C 1
ATOM 1437 O O . SER A 1 199 ? -14.691 10.237 10.239 1.00 88.31 199 SER A O 1
ATOM 1439 N N . ALA A 1 200 ? -13.542 10.971 12.030 1.00 89.06 200 ALA A N 1
ATOM 1440 C CA . ALA A 1 200 ? -14.347 10.222 12.989 1.00 89.06 200 ALA A CA 1
ATOM 1441 C C . ALA A 1 200 ? -15.708 10.908 13.168 1.00 89.06 200 ALA A C 1
ATOM 1443 O O . ALA A 1 200 ? -15.780 12.078 13.548 1.00 89.06 200 ALA A O 1
ATOM 1444 N N . THR A 1 201 ? -16.785 10.181 12.883 1.00 90.69 201 THR A N 1
ATOM 1445 C CA . THR A 1 201 ? -18.161 10.691 12.967 1.00 90.69 201 THR A CA 1
ATOM 1446 C C . THR A 1 201 ? -18.839 10.334 14.289 1.00 90.69 201 THR A C 1
ATOM 1448 O O . THR A 1 201 ? -19.653 11.116 14.782 1.00 90.69 201 THR A O 1
ATOM 1451 N N . SER A 1 202 ? -18.490 9.193 14.886 1.00 90.75 202 SER A N 1
ATOM 1452 C CA . SER A 1 202 ? -18.991 8.726 16.181 1.00 90.75 202 SER A CA 1
ATOM 1453 C C . SER A 1 202 ? -18.024 7.734 16.837 1.00 90.75 202 SER A C 1
ATOM 1455 O O . SER A 1 202 ? -17.153 7.166 16.181 1.00 90.75 202 SER A O 1
ATOM 1457 N N . VAL A 1 203 ? -18.193 7.538 18.146 1.00 86.62 203 VAL A N 1
ATOM 1458 C CA . VAL A 1 203 ? -17.607 6.441 18.930 1.00 86.62 203 VAL A CA 1
ATOM 1459 C C . VAL A 1 203 ? -18.765 5.801 19.691 1.00 86.62 203 VAL A C 1
ATOM 1461 O O . VAL A 1 203 ? -19.576 6.529 20.271 1.00 86.62 203 VAL A O 1
ATOM 1464 N N . GLU A 1 204 ? -18.870 4.474 19.638 1.00 83.56 204 GLU A N 1
ATOM 1465 C CA . GLU A 1 204 ? -19.973 3.688 20.211 1.00 83.56 204 GLU A CA 1
ATOM 1466 C C . GLU A 1 204 ? -19.469 2.558 21.101 1.00 83.56 204 GLU A C 1
ATOM 1468 O O . GLU A 1 204 ? -18.423 1.969 20.754 1.00 83.56 204 GLU A O 1
#

Radius of gyration: 21.14 Å; Cα contacts (8 Å, |Δi|>4): 366; chains: 1; bounding box: 47×36×61 Å

InterPro domains:
  IPR059226 Choice-of-anchor Q domain [NF041518] (51-113)

Foldseek 3Di:
DPPDPPLDFPDDEEDALVPDALDEGQAHEHYYNQDDPRNLYHHHHSVGGDDQQWADFDCPAAPGTDTDHAAPGPQALRHDPVPDDQAARRRHGPFARADPPVDTHAGPDRDHHNYHDPDQKDKDFADPVPPAAPKTKDKAKALDDDDADPVRDDPDDDHHDPDDDLPGDIDTDIDIDHPPVPDDDDTDMDMDGDPVRDDDPDDD

pLDDT: mean 84.73, std 12.6, range [38.91, 97.31]

Mean predicted aligned error: 10.26 Å

Sequence (204 aa):
GNIGFLGNPDLGGDYVTLTSFNNLVGDIGAATGLTDGVNGNIIGTLAAPIDPKLGILLDNGGPTKTHSLLFGSQAIDAGLNGSAPPVDQRGDVRPVDGDLSGTATVDIGAVELDGPPPAPLFGTGGDSSVADENTNIQISVVKQKTVVSSNGHTAALPGNEDWIQEWDSFWVEVWVDTASGFGISDVLTDIAYNTTYFSATSVE

Organism: NCBI:txid122

Secondary structure (DSSP, 8-state):
----SS---S--SB--GGG--S-EES--TT-BS--TTSTT-EE-BTTBPPP--BPPSB--SSSS-BPPBPTT-TTTT-S-GGG--SB-TTS-BSS--SS-SS-----SSS---SSPPPPSEEEE-S-TT---TT-EEEEEEESSPPP--TTS--SSPPPPPS---TT---EEEEEEE-TTSS--S----EEEE-TTT-------

Solvent-accessible surface area (backbone atoms only — not comparable to full-atom values): 12741 Å² total; per-residue (Å²): 123,78,91,56,100,66,89,60,47,67,50,75,54,82,50,58,49,94,79,48,58,32,46,79,39,34,21,36,61,85,33,40,42,75,50,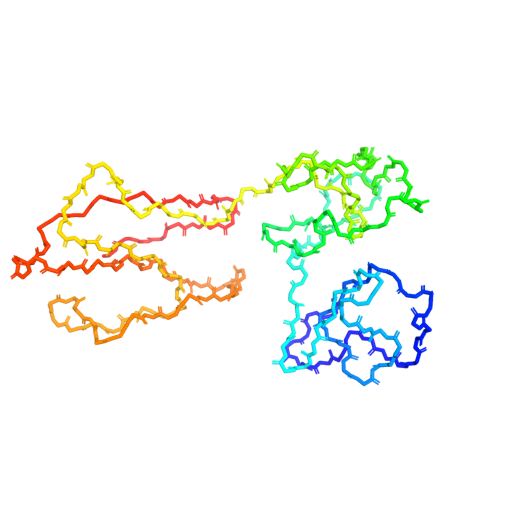59,74,43,61,56,17,44,56,18,30,84,92,54,60,39,77,64,41,60,44,72,82,35,84,77,54,53,91,54,66,44,51,48,78,38,62,88,23,73,32,58,48,37,31,60,64,95,77,54,65,64,41,34,62,53,65,49,70,47,59,35,38,18,79,68,83,84,62,60,26,24,31,46,70,62,49,63,49,85,38,68,51,75,60,62,63,49,66,53,65,41,65,83,84,66,84,57,56,77,52,44,57,46,79,31,40,32,73,61,82,80,83,52,50,102,83,72,49,64,97,67,81,77,69,62,62,93,75,81,58,98,86,58,71,69,38,81,45,81,44,77,50,61,72,69,80,79,76,82,92,78,87,67,69,55,79,48,64,36,70,91,82,48,77,90,87,78,86,134